Protein AF-A0A4Y2M8F1-F1 (afdb_monomer_lite)

pLDDT: mean 77.06, std 13.94, range [23.7, 95.62]

Organism: Araneus ventricosus (NCBI:txid182803)

Foldseek 3Di:
DLLVVADQLRPCSVVCVVVVVVVQQQDQDPLLSGGVVCLVFLDHDDDPVCVVVPDDDDDPDPCVVVVSVVSSVVSVVSSVVSNVVVVVVVVVVVVVPPDQDADDQFDWDWDFAQDDDPPDDSVSDDRTDDRWGFHDDPDSPDTDTHHPPPVPQDDDAPFPDDFDWDWDQDPVRDIDTDTPCVVVVVVDDDDDDDDDDPVVVVVVCPPPPDDDDDDDPPVVSVDDDDPPVRDDPPDDDD

Secondary structure (DSSP, 8-state):
-GGGTS-TT--SHHHHHHHHHHHHHHSPPTTTSS-HHHHHHSS----HHHHHS--------SSHHHHHHHHHHHHHHHHHHHHHHHHHHHHHHHHHH-------TT-EEEEE-----TTS-TTTS--EEEEEEEEEE-SSS-EEEEE---TTS------S----EEEEE-TTSPEEEEE-THHHHHHS------PPPHHHHHHTTTT-S-------TTGGGTSPPPGGGGS-------

Structure (mmCIF, N/CA/C/O backbone):
data_AF-A0A4Y2M8F1-F1
#
_entry.id   AF-A0A4Y2M8F1-F1
#
loop_
_atom_site.group_PDB
_atom_site.id
_atom_site.type_symbol
_atom_site.label_atom_id
_atom_site.label_alt_id
_atom_site.label_comp_id
_atom_site.label_asym_id
_atom_site.label_entity_id
_atom_site.label_seq_id
_atom_site.pdbx_PDB_ins_code
_atom_site.Cartn_x
_atom_site.Cartn_y
_atom_site.Cartn_z
_atom_site.occupancy
_atom_site.B_iso_or_equiv
_atom_site.auth_seq_id
_atom_site.auth_comp_id
_atom_site.auth_asym_id
_atom_site.auth_atom_id
_atom_site.pdbx_PDB_model_num
ATOM 1 N N . MET A 1 1 ? 3.693 -1.628 -7.154 1.00 65.88 1 MET A N 1
ATOM 2 C CA . MET A 1 1 ? 2.939 -2.303 -8.231 1.00 65.88 1 MET A CA 1
ATOM 3 C C . MET A 1 1 ? 2.596 -3.736 -7.837 1.00 65.88 1 MET A C 1
ATOM 5 O O . MET A 1 1 ? 1.421 -4.014 -7.677 1.00 65.88 1 MET A O 1
ATOM 9 N N . LEU A 1 2 ? 3.573 -4.611 -7.557 1.00 78.12 2 LEU A N 1
ATOM 10 C CA . LEU A 1 2 ? 3.292 -6.015 -7.199 1.00 78.12 2 LEU A CA 1
ATOM 11 C C . LEU A 1 2 ? 2.461 -6.189 -5.908 1.00 78.12 2 LEU A C 1
ATOM 13 O O . LEU A 1 2 ? 1.560 -7.015 -5.861 1.00 78.12 2 LEU A O 1
ATOM 17 N N . SER A 1 3 ? 2.684 -5.353 -4.890 1.00 74.19 3 SER A N 1
ATOM 18 C CA . SER A 1 3 ? 1.945 -5.383 -3.613 1.00 74.19 3 SER A CA 1
ATOM 19 C C . SER A 1 3 ? 0.430 -5.154 -3.720 1.00 74.19 3 SER A C 1
ATOM 21 O O . SER A 1 3 ? -0.281 -5.388 -2.749 1.00 74.19 3 SER A O 1
ATOM 23 N N . MET A 1 4 ? -0.072 -4.676 -4.863 1.00 75.56 4 MET A N 1
ATOM 24 C CA . MET A 1 4 ? -1.507 -4.473 -5.090 1.00 75.56 4 MET A CA 1
ATOM 25 C C . MET A 1 4 ? -2.237 -5.778 -5.434 1.00 75.56 4 MET A C 1
ATOM 27 O O . MET A 1 4 ? -3.423 -5.898 -5.147 1.00 75.56 4 MET A O 1
ATOM 31 N N . PHE A 1 5 ? -1.525 -6.742 -6.020 1.00 78.75 5 PHE A N 1
ATOM 32 C CA . PHE A 1 5 ? -2.079 -8.017 -6.485 1.00 78.75 5 PHE A CA 1
ATOM 33 C C . PHE A 1 5 ? -1.746 -9.183 -5.544 1.00 78.75 5 PHE A C 1
ATOM 35 O O . PHE A 1 5 ? -2.380 -10.234 -5.590 1.00 78.75 5 PHE A O 1
ATOM 42 N N . VAL A 1 6 ? -0.749 -8.995 -4.679 1.00 78.19 6 VAL A N 1
ATOM 43 C CA . VAL A 1 6 ? -0.329 -9.993 -3.697 1.00 78.19 6 VAL A CA 1
ATOM 44 C C . VAL A 1 6 ? -1.306 -10.029 -2.521 1.00 78.19 6 VAL A C 1
ATOM 46 O O . VAL A 1 6 ? -1.701 -8.990 -1.990 1.00 78.19 6 VAL A O 1
ATOM 49 N N . ASP A 1 7 ? -1.674 -11.241 -2.115 1.00 76.44 7 ASP A N 1
ATOM 50 C CA . ASP A 1 7 ? -2.560 -11.488 -0.982 1.00 76.44 7 ASP A CA 1
ATOM 51 C C . ASP A 1 7 ? -1.903 -11.096 0.359 1.00 76.44 7 ASP A C 1
ATOM 53 O O . ASP A 1 7 ? -0.680 -10.984 0.478 1.00 76.44 7 ASP A O 1
ATOM 57 N N . VAL A 1 8 ? -2.714 -10.914 1.401 1.00 72.94 8 VAL A N 1
ATOM 58 C CA . VAL A 1 8 ? -2.286 -10.549 2.760 1.00 72.94 8 VAL A CA 1
ATOM 59 C C . VAL A 1 8 ? -1.261 -11.544 3.316 1.00 72.94 8 VAL A C 1
ATOM 61 O O . VAL A 1 8 ? -0.346 -11.143 4.040 1.00 72.94 8 VAL A O 1
ATOM 64 N N . GLU A 1 9 ? -1.385 -12.821 2.951 1.00 77.44 9 GLU A N 1
ATOM 65 C CA . GLU A 1 9 ? -0.466 -13.892 3.351 1.00 77.44 9 GLU A CA 1
ATOM 66 C C . GLU A 1 9 ? 0.778 -14.013 2.457 1.00 77.44 9 GLU A C 1
ATOM 68 O O . GLU A 1 9 ? 1.678 -14.786 2.776 1.00 77.44 9 GLU A O 1
ATOM 73 N N . GLN A 1 10 ? 0.853 -13.252 1.360 1.00 81.06 10 GLN A N 1
ATOM 74 C CA . GLN A 1 10 ? 1.958 -13.267 0.395 1.00 81.06 10 GLN A CA 1
ATOM 75 C C . GLN A 1 10 ? 2.285 -14.662 -0.161 1.00 81.06 10 GLN A C 1
ATOM 77 O O . GLN A 1 10 ? 3.450 -14.998 -0.347 1.00 81.06 10 GLN A O 1
ATOM 82 N N . ARG A 1 11 ? 1.269 -15.488 -0.427 1.00 82.38 11 ARG A N 1
ATOM 83 C CA . ARG A 1 11 ? 1.458 -16.85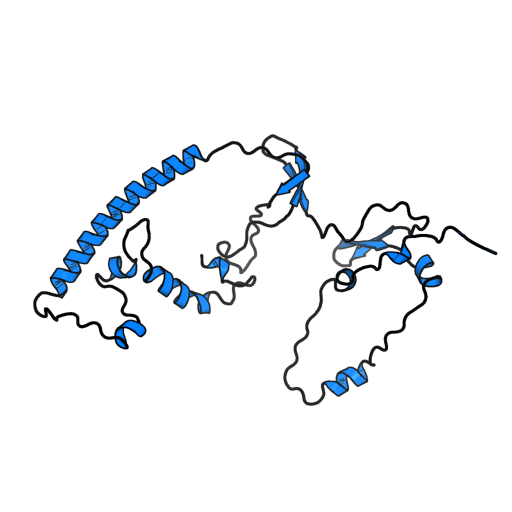5 -0.950 1.00 82.38 11 ARG A CA 1
ATOM 84 C C . ARG A 1 11 ? 1.346 -16.978 -2.466 1.00 82.38 11 ARG A C 1
ATOM 86 O O . ARG A 1 11 ? 1.764 -17.984 -3.005 1.00 82.38 11 ARG A O 1
ATOM 93 N N . ASN A 1 12 ? 0.781 -15.973 -3.129 1.00 87.19 12 ASN A N 1
ATOM 94 C CA . ASN A 1 12 ? 0.432 -15.998 -4.551 1.00 87.19 12 ASN A CA 1
ATOM 95 C C . ASN A 1 12 ? 1.353 -15.133 -5.431 1.00 87.19 12 ASN A C 1
ATOM 97 O O . ASN A 1 12 ? 1.067 -14.930 -6.611 1.00 87.19 12 ASN A O 1
ATOM 101 N N . TRP A 1 13 ? 2.418 -14.552 -4.872 1.00 84.56 13 TRP A N 1
ATOM 102 C CA . TRP A 1 13 ? 3.265 -13.607 -5.608 1.00 84.56 13 TRP A CA 1
ATOM 103 C C . TRP A 1 13 ? 3.967 -14.260 -6.801 1.00 84.56 13 TRP A C 1
ATOM 105 O O . TRP A 1 13 ? 4.157 -13.602 -7.819 1.00 84.56 13 TRP A O 1
ATOM 115 N N . ASP A 1 14 ? 4.314 -15.537 -6.682 1.00 88.31 14 ASP A N 1
ATOM 116 C CA . ASP A 1 14 ? 4.955 -16.367 -7.698 1.00 88.31 14 ASP A CA 1
ATOM 117 C C . ASP A 1 14 ? 4.047 -16.586 -8.913 1.00 88.31 14 ASP A C 1
ATOM 119 O O . ASP A 1 14 ? 4.496 -16.456 -10.048 1.00 88.31 14 ASP A O 1
ATOM 123 N N . THR A 1 15 ? 2.753 -16.820 -8.686 1.00 89.44 15 THR A N 1
ATOM 124 C CA . THR A 1 15 ? 1.769 -16.988 -9.766 1.00 89.44 15 THR A CA 1
ATOM 125 C C . THR A 1 15 ? 1.512 -15.695 -10.540 1.00 89.44 15 THR A C 1
ATOM 127 O O . THR A 1 15 ? 1.264 -15.729 -11.742 1.00 89.44 15 THR A O 1
ATOM 130 N N . ILE A 1 16 ? 1.594 -14.542 -9.872 1.00 87.94 16 ILE A N 1
ATOM 131 C CA . ILE A 1 16 ? 1.282 -13.233 -10.464 1.00 87.94 16 ILE A CA 1
ATOM 132 C C . ILE A 1 16 ? 2.504 -12.618 -11.153 1.00 87.94 16 ILE A C 1
ATOM 134 O O . ILE A 1 16 ? 2.363 -11.849 -12.109 1.00 87.94 16 ILE A O 1
ATOM 138 N N . LEU A 1 17 ? 3.705 -12.948 -10.676 1.00 89.38 17 LEU A N 1
ATOM 139 C CA . LEU A 1 17 ? 4.952 -12.351 -11.137 1.00 89.38 17 LEU A CA 1
ATOM 140 C C . LEU A 1 17 ? 5.127 -12.408 -12.666 1.00 89.38 17 LEU A C 1
ATOM 142 O O . LEU A 1 17 ? 5.397 -11.349 -13.229 1.00 89.38 17 LEU A O 1
ATOM 146 N N . PRO A 1 18 ? 4.908 -13.541 -13.369 1.00 91.19 18 PRO A N 1
ATOM 147 C CA . PRO A 1 18 ? 5.084 -13.603 -14.820 1.00 91.19 18 PRO A CA 1
ATOM 148 C C . PRO A 1 18 ? 4.216 -12.594 -15.577 1.00 91.19 18 PRO A C 1
ATOM 150 O O . PRO A 1 18 ? 4.696 -11.942 -16.501 1.00 91.19 18 PRO A O 1
ATOM 153 N N . PHE A 1 19 ? 2.964 -12.406 -15.151 1.00 89.75 19 PHE A N 1
ATOM 154 C CA . PHE A 1 19 ? 2.032 -11.478 -15.795 1.00 89.75 19 PHE A CA 1
ATOM 155 C C . PHE A 1 19 ? 2.441 -10.020 -15.585 1.00 89.75 19 PHE A C 1
ATOM 157 O O . PHE A 1 19 ? 2.414 -9.221 -16.521 1.00 89.75 19 PHE A O 1
ATOM 164 N N . VAL A 1 20 ? 2.861 -9.671 -14.366 1.00 89.75 20 VAL A N 1
ATOM 165 C CA . VAL A 1 20 ? 3.320 -8.310 -14.049 1.00 89.75 20 VAL A CA 1
ATOM 166 C C . VAL A 1 20 ? 4.639 -8.010 -14.751 1.00 89.75 20 VAL A C 1
ATOM 168 O O . VAL A 1 20 ? 4.804 -6.917 -15.285 1.00 89.75 20 VAL A O 1
ATOM 171 N N . THR A 1 21 ? 5.565 -8.969 -14.786 1.00 90.25 21 THR A N 1
ATOM 172 C CA . THR A 1 21 ? 6.834 -8.833 -15.506 1.00 90.25 21 THR A CA 1
ATOM 173 C C . THR A 1 21 ? 6.600 -8.670 -17.002 1.00 90.25 21 THR A C 1
ATOM 175 O O . THR A 1 21 ? 7.212 -7.791 -17.602 1.00 90.25 21 THR A O 1
ATOM 178 N N . PHE A 1 22 ? 5.690 -9.446 -17.594 1.00 89.88 22 PHE A N 1
ATOM 179 C CA . PHE A 1 22 ? 5.313 -9.289 -18.997 1.00 89.88 22 PHE A CA 1
ATOM 180 C C . PHE A 1 22 ? 4.760 -7.886 -19.272 1.00 89.88 22 PHE A C 1
ATOM 182 O O . PHE A 1 22 ? 5.307 -7.179 -20.114 1.00 89.88 22 PHE A O 1
ATOM 189 N N . ALA A 1 23 ? 3.761 -7.444 -18.500 1.00 89.62 23 ALA A N 1
ATOM 190 C CA . ALA A 1 23 ? 3.153 -6.124 -18.665 1.00 89.62 23 ALA A CA 1
ATOM 191 C C . ALA A 1 23 ? 4.157 -4.976 -18.460 1.00 89.62 23 ALA A C 1
ATOM 193 O O . ALA A 1 23 ? 4.142 -3.992 -19.196 1.00 89.62 23 ALA A O 1
ATOM 194 N N . TYR A 1 24 ? 5.050 -5.100 -17.474 1.00 89.88 24 TYR A N 1
ATOM 195 C CA . TYR A 1 24 ? 6.089 -4.104 -17.216 1.00 89.88 24 TYR A CA 1
ATOM 196 C C . TYR A 1 24 ? 7.123 -4.045 -18.345 1.00 89.88 24 TYR A C 1
ATOM 198 O O . TYR A 1 24 ? 7.564 -2.958 -18.716 1.00 89.88 24 TYR A O 1
ATOM 206 N N . ASN A 1 25 ? 7.508 -5.203 -18.885 1.00 90.25 25 ASN A N 1
ATOM 207 C CA . ASN A 1 25 ? 8.492 -5.298 -19.956 1.00 90.25 25 ASN A CA 1
ATOM 208 C C . ASN A 1 25 ? 7.921 -4.880 -21.313 1.00 90.25 25 ASN A C 1
ATOM 210 O O . ASN A 1 25 ? 8.687 -4.389 -22.137 1.00 90.25 25 ASN A O 1
ATOM 214 N N . SER A 1 26 ? 6.619 -5.046 -21.558 1.00 88.69 26 SER A N 1
ATOM 215 C CA . SER A 1 26 ? 5.973 -4.650 -22.816 1.00 88.69 26 SER A CA 1
ATOM 216 C C . SER A 1 26 ? 5.561 -3.176 -22.845 1.00 88.69 26 SER A C 1
ATOM 218 O O . SER A 1 26 ? 5.535 -2.570 -23.914 1.00 88.69 26 SER A O 1
ATOM 220 N N . ALA A 1 27 ? 5.231 -2.583 -21.695 1.00 90.19 27 ALA A N 1
ATOM 221 C CA . ALA A 1 27 ? 4.840 -1.179 -21.619 1.00 90.19 27 ALA A CA 1
ATOM 222 C C . ALA A 1 27 ? 6.011 -0.244 -21.963 1.00 90.19 27 ALA A C 1
ATOM 224 O O . ALA A 1 27 ? 7.172 -0.556 -21.697 1.00 90.19 27 ALA A O 1
ATOM 225 N N . LYS A 1 28 ? 5.699 0.913 -22.561 1.00 89.88 28 LYS A N 1
ATOM 226 C CA . LYS A 1 28 ? 6.648 2.023 -22.717 1.00 89.88 28 LYS A CA 1
ATOM 227 C C . LYS A 1 28 ? 6.638 2.858 -21.441 1.00 89.88 28 LYS A C 1
ATOM 229 O O . LYS A 1 28 ? 5.569 3.233 -20.962 1.00 89.88 28 LYS A O 1
ATOM 234 N N . GLN A 1 29 ? 7.821 3.159 -20.915 1.00 89.88 29 GLN A N 1
ATOM 235 C CA . GLN A 1 29 ? 7.963 3.876 -19.649 1.00 89.88 29 GLN A CA 1
ATOM 236 C C . GLN A 1 29 ? 8.189 5.356 -19.946 1.00 89.88 29 GLN A C 1
ATOM 238 O O . GLN A 1 29 ? 9.114 5.684 -20.680 1.00 89.88 29 GLN A O 1
ATOM 243 N N . ASP A 1 30 ? 7.411 6.253 -19.337 1.00 88.69 30 ASP A N 1
ATOM 244 C CA . ASP A 1 30 ? 7.521 7.704 -19.576 1.00 88.69 30 ASP A CA 1
ATOM 245 C C . ASP A 1 30 ? 8.935 8.247 -19.325 1.00 88.69 30 ASP A C 1
ATOM 247 O O . ASP A 1 30 ? 9.419 9.108 -20.051 1.00 88.69 30 ASP A O 1
ATOM 251 N N . THR A 1 31 ? 9.627 7.715 -18.312 1.00 88.25 31 THR A N 1
ATOM 252 C CA . THR A 1 31 ? 10.985 8.140 -17.942 1.00 88.25 31 THR A CA 1
ATOM 253 C C . THR A 1 31 ? 12.028 7.776 -18.994 1.00 88.25 31 THR A C 1
ATOM 255 O O . THR A 1 31 ? 13.007 8.493 -19.156 1.00 88.25 31 THR A O 1
ATOM 258 N N . THR A 1 32 ? 11.866 6.644 -19.680 1.00 87.75 32 THR A N 1
ATOM 259 C CA . THR A 1 32 ? 12.837 6.161 -20.673 1.00 87.75 32 THR A CA 1
ATOM 260 C C . THR A 1 32 ? 12.387 6.436 -22.105 1.00 87.75 32 THR A C 1
ATOM 262 O O . THR A 1 32 ? 13.231 6.511 -22.991 1.00 87.75 32 THR A O 1
ATOM 265 N N . GLY A 1 33 ? 11.084 6.584 -22.358 1.00 87.12 33 GLY A N 1
ATOM 266 C CA . GLY A 1 33 ? 10.461 6.669 -23.686 1.00 87.12 33 GLY A CA 1
ATOM 267 C C . GLY A 1 33 ? 10.369 5.327 -24.429 1.00 87.12 33 GLY A C 1
ATOM 268 O O . GLY A 1 33 ? 9.661 5.209 -25.427 1.00 87.12 33 GLY A O 1
ATOM 269 N N . PHE A 1 34 ? 11.048 4.297 -23.922 1.00 89.31 34 PHE A N 1
ATOM 270 C CA . PHE A 1 34 ? 11.149 2.969 -24.519 1.00 89.31 34 PHE A CA 1
ATOM 271 C C . PHE A 1 34 ? 10.663 1.888 -23.557 1.00 89.31 34 PHE A C 1
ATOM 273 O O . PHE A 1 34 ? 10.688 2.068 -22.335 1.00 89.31 34 PHE A O 1
ATOM 280 N N . SER A 1 35 ? 10.264 0.748 -24.121 1.00 90.56 35 SER A N 1
ATOM 281 C CA . SER A 1 35 ? 9.976 -0.461 -23.352 1.00 90.56 35 SER A CA 1
ATOM 282 C C . SER A 1 35 ? 11.273 -1.072 -22.794 1.00 90.56 35 SER A C 1
ATOM 284 O O . SER A 1 35 ? 12.297 -1.080 -23.489 1.00 90.56 35 SER A O 1
ATOM 286 N N . PRO A 1 36 ? 11.261 -1.625 -21.564 1.00 90.94 36 PRO A N 1
ATOM 287 C CA . PRO A 1 36 ? 12.414 -2.340 -21.021 1.00 90.94 36 PRO A CA 1
ATOM 288 C C . PRO A 1 36 ? 12.888 -3.493 -21.912 1.00 90.94 36 PRO A C 1
ATOM 290 O O . PRO A 1 36 ? 14.092 -3.699 -22.053 1.00 90.94 36 PRO A O 1
ATOM 293 N N . PHE A 1 37 ? 11.963 -4.223 -22.544 1.00 89.12 37 PHE A N 1
ATOM 294 C CA . PHE A 1 37 ? 12.307 -5.324 -23.444 1.00 89.12 37 PHE A CA 1
ATOM 295 C C . PHE A 1 37 ? 13.073 -4.830 -24.673 1.00 89.12 37 PHE A C 1
ATOM 297 O O . PHE A 1 37 ? 14.115 -5.394 -25.009 1.00 89.12 37 PHE A O 1
ATOM 304 N N . PHE A 1 38 ? 12.622 -3.725 -25.273 1.00 88.81 38 PHE A N 1
ATOM 305 C CA . PHE A 1 38 ? 13.308 -3.092 -26.398 1.00 88.81 38 PHE A CA 1
ATOM 306 C C . PHE A 1 38 ? 14.726 -2.638 -26.025 1.00 88.81 38 PHE A C 1
ATOM 308 O O . PHE A 1 38 ? 15.673 -2.867 -26.772 1.00 88.81 38 PHE A O 1
ATOM 315 N N . LEU A 1 39 ? 14.916 -2.072 -24.831 1.00 88.31 39 LEU A N 1
ATOM 316 C CA . LEU A 1 39 ? 16.242 -1.649 -24.368 1.00 88.31 39 LEU A CA 1
ATOM 317 C C . LEU A 1 39 ? 17.205 -2.820 -24.131 1.00 88.31 39 LEU A C 1
ATOM 319 O O . LEU A 1 39 ? 18.416 -2.653 -24.271 1.00 88.31 39 LEU A O 1
ATOM 323 N N . VAL A 1 40 ? 16.715 -4.005 -23.766 1.00 87.94 40 VAL A N 1
ATOM 324 C CA . VAL A 1 40 ? 17.571 -5.187 -23.565 1.00 87.94 40 VAL A CA 1
ATOM 325 C C . VAL A 1 40 ? 17.836 -5.899 -24.888 1.00 87.94 40 VAL A C 1
ATOM 327 O O . VAL A 1 40 ? 18.990 -6.199 -25.191 1.00 87.94 40 VAL A O 1
ATOM 330 N N . HIS A 1 41 ? 16.794 -6.133 -25.683 1.00 84.38 41 HIS A N 1
ATOM 331 C CA . HIS A 1 41 ? 16.842 -7.024 -26.843 1.00 84.38 41 HIS A CA 1
ATOM 332 C C . HIS A 1 41 ? 16.904 -6.310 -28.199 1.00 84.38 41 HIS A C 1
ATOM 334 O O . HIS A 1 41 ? 17.117 -6.977 -29.205 1.00 84.38 41 HIS A O 1
ATOM 340 N N . GLY A 1 42 ? 16.714 -4.989 -28.256 1.00 80.31 42 GLY A N 1
ATOM 341 C CA . GLY A 1 42 ? 16.747 -4.207 -29.500 1.00 80.31 42 GLY A CA 1
ATOM 342 C C . GLY A 1 42 ? 15.548 -4.415 -30.431 1.00 80.31 42 GLY A C 1
ATOM 343 O O . GLY A 1 42 ? 15.514 -3.837 -31.514 1.00 80.31 42 GLY A O 1
ATOM 344 N N . ARG A 1 43 ? 14.565 -5.220 -30.014 1.00 82.00 43 ARG A N 1
ATOM 345 C CA . ARG A 1 43 ? 13.311 -5.500 -30.726 1.00 82.00 43 ARG A CA 1
ATOM 346 C C . ARG A 1 43 ? 12.124 -5.365 -29.785 1.00 82.00 43 ARG A C 1
ATOM 348 O O . ARG A 1 43 ? 12.284 -5.518 -28.575 1.00 82.00 43 ARG A O 1
ATOM 355 N N . ASP A 1 44 ? 10.953 -5.098 -30.343 1.00 79.38 44 ASP A N 1
ATOM 356 C CA . ASP A 1 44 ? 9.709 -5.085 -29.580 1.00 79.38 44 ASP A CA 1
ATOM 357 C C . ASP A 1 44 ? 9.249 -6.518 -29.253 1.00 79.38 44 ASP A C 1
ATOM 359 O O . ASP A 1 44 ? 9.714 -7.494 -29.849 1.00 79.38 44 ASP A O 1
ATOM 363 N N . ILE A 1 45 ? 8.388 -6.657 -28.241 1.00 78.88 45 ILE A N 1
ATOM 364 C CA . ILE A 1 45 ? 7.785 -7.952 -27.903 1.00 78.88 45 ILE A CA 1
ATOM 365 C C . ILE A 1 45 ? 6.809 -8.331 -29.010 1.00 78.88 45 ILE A C 1
ATOM 367 O O . ILE A 1 45 ? 5.891 -7.574 -29.299 1.00 78.88 45 ILE A O 1
ATOM 371 N N . GLU A 1 46 ? 6.963 -9.536 -29.548 1.00 75.06 46 GLU A N 1
ATOM 372 C CA . GLU A 1 46 ? 5.933 -10.181 -30.356 1.00 75.06 46 GLU A CA 1
ATOM 373 C C . GLU A 1 46 ? 4.921 -10.832 -29.415 1.00 75.06 46 GLU A C 1
ATOM 375 O O . GLU A 1 46 ? 5.240 -11.768 -28.669 1.00 75.06 46 GLU A O 1
ATOM 380 N N . THR A 1 47 ? 3.701 -10.305 -29.393 1.00 79.75 47 THR A N 1
ATOM 381 C CA . THR A 1 47 ? 2.615 -10.904 -28.621 1.00 79.75 47 THR A CA 1
ATOM 382 C C . THR A 1 47 ? 1.937 -12.011 -29.433 1.00 79.75 47 THR A C 1
ATOM 384 O O . THR A 1 47 ? 1.969 -11.988 -30.663 1.00 79.75 47 THR A O 1
ATOM 387 N N . PRO A 1 48 ? 1.258 -12.979 -28.787 1.00 79.06 48 PRO A N 1
ATOM 388 C CA . PRO A 1 48 ? 0.475 -13.985 -29.508 1.00 79.06 48 PRO A CA 1
ATOM 389 C C . PRO A 1 48 ? -0.543 -13.379 -30.485 1.00 79.06 48 PRO A C 1
ATOM 391 O O . PRO A 1 48 ? -0.877 -14.005 -31.484 1.00 79.06 48 PRO A O 1
ATOM 394 N N . LEU A 1 49 ? -1.017 -12.157 -30.215 1.00 77.06 49 LEU A N 1
ATOM 395 C CA . LEU A 1 49 ? -1.915 -11.425 -31.101 1.00 77.06 49 LEU A CA 1
ATOM 396 C C . LEU A 1 49 ? -1.211 -10.970 -32.390 1.00 77.06 49 LEU A C 1
ATOM 398 O O . LEU A 1 49 ? -1.811 -11.078 -33.454 1.00 77.06 49 LEU A O 1
ATOM 402 N N . ASP A 1 50 ? 0.052 -10.544 -32.310 1.00 73.81 50 ASP A N 1
ATOM 403 C CA . ASP A 1 50 ? 0.854 -10.093 -33.462 1.00 73.81 50 ASP A CA 1
ATOM 404 C C . ASP A 1 50 ? 1.231 -11.257 -34.393 1.00 73.81 50 ASP A C 1
ATOM 406 O O . ASP A 1 50 ? 1.338 -11.090 -35.603 1.00 73.81 50 ASP A O 1
ATOM 410 N N . VAL A 1 51 ? 1.374 -12.466 -33.840 1.00 74.69 51 VAL A N 1
ATOM 411 C CA . VAL A 1 51 ? 1.601 -13.694 -34.625 1.00 74.69 51 VAL A CA 1
ATOM 412 C C . VAL A 1 51 ? 0.331 -14.126 -35.370 1.00 74.69 51 VAL A C 1
ATOM 414 O O . VAL A 1 51 ? 0.406 -14.644 -36.483 1.00 74.69 51 VAL A O 1
ATOM 417 N N . ILE A 1 52 ? -0.843 -13.927 -34.760 1.00 79.69 52 ILE A N 1
ATOM 418 C CA . ILE A 1 52 ? -2.150 -14.275 -35.348 1.00 79.69 52 ILE A CA 1
ATOM 419 C C . ILE A 1 52 ? -2.600 -13.223 -36.376 1.00 79.69 52 ILE A C 1
ATOM 421 O O . ILE A 1 52 ? -3.288 -13.565 -37.338 1.00 79.69 52 ILE A O 1
ATOM 425 N N . LEU A 1 53 ? -2.210 -11.960 -36.187 1.00 76.31 53 LEU A N 1
ATOM 426 C CA . LEU A 1 53 ? -2.462 -10.839 -37.095 1.00 76.31 53 LEU A CA 1
ATOM 427 C C . LEU A 1 53 ? -1.138 -10.379 -37.720 1.00 76.31 53 LEU A C 1
ATOM 429 O O . LEU A 1 53 ? -0.607 -9.344 -37.311 1.00 76.31 53 LEU A O 1
ATOM 433 N N . PRO A 1 54 ? -0.594 -11.126 -38.697 1.00 64.38 54 PRO A N 1
ATOM 434 C CA . PRO A 1 54 ? 0.684 -10.783 -39.294 1.00 64.38 54 PRO A CA 1
ATOM 435 C C . PRO A 1 54 ? 0.618 -9.386 -39.920 1.00 64.38 54 PRO A C 1
ATOM 437 O O . PRO A 1 54 ? -0.180 -9.121 -40.819 1.00 64.38 54 PRO A O 1
ATOM 440 N N . HIS A 1 55 ? 1.467 -8.488 -39.423 1.00 62.56 55 HIS A N 1
ATOM 441 C CA . HIS A 1 55 ? 1.897 -7.310 -40.162 1.00 62.56 55 HIS A CA 1
ATOM 442 C C . HIS A 1 55 ? 3.153 -7.705 -40.932 1.00 62.56 55 HIS A C 1
ATOM 444 O O . HIS A 1 55 ? 4.163 -8.067 -40.324 1.00 62.56 55 HIS A O 1
ATOM 450 N N . ASP A 1 56 ? 3.081 -7.655 -42.261 1.00 55.41 56 ASP A N 1
ATOM 451 C CA . ASP A 1 56 ? 4.243 -7.869 -43.115 1.00 55.41 56 ASP A CA 1
ATOM 452 C C . ASP A 1 56 ? 5.326 -6.853 -42.739 1.00 55.41 56 ASP A C 1
ATOM 454 O O . ASP A 1 56 ? 5.149 -5.641 -42.876 1.00 55.41 56 ASP A O 1
ATOM 458 N N . THR A 1 57 ? 6.457 -7.349 -42.242 1.00 58.75 57 THR A N 1
ATOM 459 C CA . THR A 1 57 ? 7.671 -6.550 -42.093 1.00 58.75 57 THR A CA 1
ATOM 460 C C . THR A 1 57 ? 8.698 -7.095 -43.072 1.00 58.75 57 THR A C 1
ATOM 462 O O . THR A 1 57 ? 9.102 -8.254 -43.015 1.00 58.75 57 THR A O 1
ATOM 465 N N . GLU A 1 58 ? 9.048 -6.267 -44.053 1.00 55.09 58 GLU A N 1
ATOM 466 C CA . GLU A 1 58 ? 9.960 -6.607 -45.139 1.00 55.09 58 GLU A CA 1
ATOM 467 C C . GLU A 1 58 ? 11.338 -7.026 -44.597 1.00 55.09 58 GLU A C 1
ATOM 469 O O . GLU A 1 58 ? 12.093 -6.235 -44.022 1.00 55.09 58 GLU A O 1
ATOM 474 N N . ASN A 1 59 ? 11.661 -8.302 -44.809 1.00 55.19 59 ASN A N 1
ATOM 475 C CA . ASN A 1 59 ? 12.912 -8.947 -44.424 1.00 55.19 59 ASN A CA 1
ATOM 476 C C . ASN A 1 59 ? 14.133 -8.276 -45.080 1.00 55.19 59 ASN A C 1
ATOM 478 O O . ASN A 1 59 ? 14.334 -8.393 -46.286 1.00 55.19 59 ASN A O 1
ATOM 482 N N . HIS A 1 60 ? 15.009 -7.667 -44.275 1.00 56.44 60 HIS A N 1
ATOM 483 C CA . HIS A 1 60 ? 16.357 -7.253 -44.686 1.00 56.44 60 HIS A CA 1
ATOM 484 C C . HIS A 1 60 ? 17.392 -8.172 -44.021 1.00 56.44 60 HIS A C 1
ATOM 486 O O . HIS A 1 60 ? 17.876 -7.901 -42.924 1.00 56.44 60 HIS A O 1
ATOM 492 N N . ALA A 1 61 ? 17.690 -9.301 -44.668 1.00 59.03 61 ALA A N 1
ATOM 493 C CA . ALA A 1 61 ? 18.365 -10.442 -44.043 1.00 59.03 61 ALA A CA 1
ATOM 494 C C . ALA A 1 61 ? 19.879 -10.276 -43.795 1.00 59.03 61 ALA A C 1
ATOM 496 O O . ALA A 1 61 ? 20.414 -10.959 -42.926 1.00 59.03 61 ALA A O 1
ATOM 497 N N . ASP A 1 62 ? 20.575 -9.344 -44.454 1.00 58.84 62 ASP A N 1
ATOM 498 C CA . ASP A 1 62 ? 22.049 -9.412 -44.466 1.00 58.84 62 ASP A CA 1
ATOM 499 C C . ASP A 1 62 ? 22.750 -8.462 -43.473 1.00 58.84 62 ASP A C 1
ATOM 501 O O . ASP A 1 62 ? 23.923 -8.652 -43.159 1.00 58.84 62 ASP A O 1
ATOM 505 N N . ASN A 1 63 ? 22.041 -7.473 -42.910 1.00 65.50 63 ASN A N 1
ATOM 506 C CA . ASN A 1 63 ? 22.590 -6.512 -41.931 1.00 65.50 63 ASN A CA 1
ATOM 507 C C . ASN A 1 63 ? 21.737 -6.353 -40.659 1.00 65.50 63 ASN A C 1
ATOM 509 O O . ASN A 1 63 ? 21.961 -5.450 -39.851 1.00 65.50 63 ASN A O 1
ATOM 513 N N . TYR A 1 64 ? 20.769 -7.250 -40.466 1.00 71.19 64 TYR A N 1
ATOM 514 C CA . TYR A 1 64 ? 19.772 -7.172 -39.400 1.00 71.19 64 TYR A CA 1
ATOM 515 C C . TYR A 1 64 ? 20.393 -7.118 -38.000 1.00 71.19 64 TYR A C 1
ATOM 517 O O . TYR A 1 64 ? 20.037 -6.269 -37.188 1.00 71.19 64 TYR A O 1
ATOM 525 N N . VAL A 1 65 ? 21.371 -7.986 -37.723 1.00 73.62 65 VAL A N 1
ATOM 526 C CA . VAL A 1 65 ? 21.986 -8.093 -36.390 1.00 73.62 65 VAL A CA 1
ATOM 527 C C . VAL A 1 65 ? 22.760 -6.826 -36.026 1.00 73.62 65 VAL A C 1
ATOM 529 O O . VAL A 1 65 ? 22.643 -6.344 -34.902 1.00 73.62 65 VAL A O 1
ATOM 532 N N . GLN A 1 66 ? 23.515 -6.261 -36.973 1.00 74.00 66 GLN A N 1
ATOM 533 C CA . GLN A 1 66 ? 24.279 -5.032 -36.741 1.00 74.00 66 GLN A CA 1
ATOM 534 C C . GLN A 1 66 ? 23.347 -3.839 -36.518 1.00 74.00 66 GLN A C 1
ATOM 536 O O . GLN A 1 66 ? 23.506 -3.113 -35.542 1.00 74.00 66 GLN A O 1
ATOM 541 N N . GLN A 1 67 ? 22.307 -3.699 -37.345 1.00 78.38 67 GLN A N 1
ATOM 542 C CA . GLN A 1 67 ? 21.289 -2.659 -37.167 1.00 78.38 67 GLN A CA 1
ATOM 543 C C . GLN A 1 67 ? 20.558 -2.781 -35.822 1.00 78.38 67 GLN A C 1
ATOM 545 O O . GLN A 1 67 ? 20.290 -1.767 -35.176 1.00 78.38 67 GLN A O 1
ATOM 550 N N . LEU A 1 68 ? 20.271 -4.006 -35.370 1.00 79.56 68 LEU A N 1
ATOM 551 C CA . LEU A 1 68 ? 19.619 -4.258 -34.085 1.00 79.56 68 LEU A CA 1
ATOM 552 C C . LEU A 1 68 ? 20.493 -3.810 -32.906 1.00 79.56 68 LEU A C 1
ATOM 554 O O . LEU A 1 68 ? 20.001 -3.168 -31.976 1.00 79.56 68 LEU A O 1
ATOM 558 N N . ILE A 1 69 ? 21.789 -4.133 -32.954 1.00 80.75 69 ILE A N 1
ATOM 559 C CA . ILE A 1 69 ? 22.760 -3.754 -31.920 1.00 80.75 69 ILE A CA 1
ATOM 560 C C . ILE A 1 69 ? 22.896 -2.232 -31.865 1.00 80.75 69 ILE A C 1
ATOM 562 O O . ILE A 1 69 ? 22.725 -1.654 -30.790 1.00 80.75 69 ILE A O 1
ATOM 566 N N . THR A 1 70 ? 23.115 -1.580 -33.011 1.00 86.12 70 THR A N 1
ATOM 567 C CA . THR A 1 70 ? 23.246 -0.118 -33.095 1.00 86.12 70 THR A CA 1
ATOM 568 C C . THR A 1 70 ? 21.996 0.582 -32.564 1.00 86.12 70 THR A C 1
ATOM 570 O O . THR A 1 70 ? 22.090 1.447 -31.696 1.00 86.12 70 THR A O 1
ATOM 573 N N . ARG A 1 71 ? 20.806 0.140 -32.987 1.00 83.00 71 ARG A N 1
ATOM 574 C CA . ARG A 1 71 ? 19.533 0.718 -32.538 1.00 83.00 71 ARG A CA 1
ATOM 575 C C . ARG A 1 71 ? 19.310 0.538 -31.035 1.00 83.00 71 ARG A C 1
ATOM 577 O O . ARG A 1 71 ? 18.807 1.445 -30.371 1.00 83.00 71 ARG A O 1
ATOM 584 N N . ALA A 1 72 ? 19.687 -0.614 -30.481 1.00 85.38 72 ALA A N 1
ATOM 585 C CA . ALA A 1 72 ? 19.597 -0.857 -29.044 1.00 85.38 72 ALA A CA 1
ATOM 586 C C . ALA A 1 72 ? 20.557 0.044 -28.249 1.00 85.38 72 ALA A C 1
ATOM 588 O O . ALA A 1 72 ? 20.196 0.546 -27.185 1.00 85.38 72 ALA A O 1
ATOM 589 N N . GLU A 1 73 ? 21.777 0.261 -28.743 1.00 89.44 73 GLU A N 1
ATOM 590 C CA . GLU A 1 73 ? 22.759 1.148 -28.111 1.00 89.44 73 GLU A CA 1
ATOM 591 C C . GLU A 1 73 ? 22.322 2.614 -28.141 1.00 89.44 73 GLU A C 1
ATOM 593 O O . GLU A 1 73 ? 22.333 3.267 -27.094 1.00 89.44 73 GLU A O 1
ATOM 598 N N . GLU A 1 74 ? 21.854 3.103 -29.290 1.00 90.62 74 GLU A N 1
ATOM 599 C CA . GLU A 1 74 ? 21.286 4.448 -29.436 1.00 90.62 74 GLU A CA 1
ATOM 600 C C . GLU A 1 74 ? 20.105 4.657 -28.479 1.00 90.62 74 GLU A C 1
ATOM 602 O O . GLU A 1 74 ? 20.062 5.634 -27.725 1.00 90.62 74 GLU A O 1
ATOM 607 N N . ALA A 1 75 ? 19.180 3.694 -28.425 1.00 89.75 75 ALA A N 1
ATOM 608 C CA . ALA A 1 75 ? 18.032 3.754 -27.527 1.00 89.75 75 ALA A CA 1
ATOM 609 C C . ALA A 1 75 ? 18.441 3.790 -26.047 1.00 89.75 75 ALA A C 1
ATOM 611 O O . ALA A 1 75 ? 17.844 4.528 -25.260 1.00 89.75 75 ALA A O 1
ATOM 612 N N . ARG A 1 76 ? 19.482 3.046 -25.648 1.00 91.25 76 ARG A N 1
ATOM 613 C CA . ARG A 1 76 ? 20.022 3.091 -24.276 1.00 91.25 76 ARG A CA 1
ATOM 6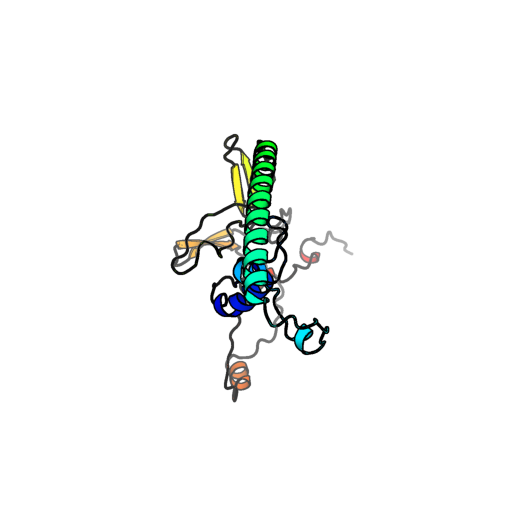14 C C . ARG A 1 76 ? 20.659 4.437 -23.954 1.00 91.25 76 ARG A C 1
ATOM 616 O O . ARG A 1 76 ? 20.486 4.928 -22.837 1.00 91.25 76 ARG A O 1
ATOM 623 N N . GLN A 1 77 ? 21.386 5.032 -24.899 1.00 93.31 77 GLN A N 1
ATOM 624 C CA . GLN A 1 77 ? 21.979 6.358 -24.716 1.00 93.31 77 GLN A CA 1
ATOM 625 C C . GLN A 1 77 ? 20.891 7.420 -24.533 1.00 93.31 77 GLN A C 1
ATOM 627 O O . GLN A 1 77 ? 20.947 8.184 -23.568 1.00 93.31 77 GLN A O 1
ATOM 632 N N . LEU A 1 78 ? 19.859 7.407 -25.380 1.00 93.12 78 LEU A N 1
ATOM 633 C CA . LEU A 1 78 ? 18.708 8.305 -25.256 1.00 93.12 78 LEU A CA 1
ATOM 634 C C . LEU A 1 78 ? 17.951 8.089 -23.941 1.00 93.12 78 LEU A C 1
ATOM 636 O O . LEU A 1 78 ? 17.684 9.048 -23.220 1.00 93.12 78 LEU A O 1
ATOM 640 N N . ALA A 1 79 ? 17.680 6.834 -23.571 1.00 92.62 79 ALA A N 1
ATOM 641 C CA . ALA A 1 79 ? 17.030 6.512 -22.303 1.00 92.62 79 ALA A CA 1
ATOM 642 C C . ALA A 1 79 ? 17.831 7.037 -21.101 1.00 92.62 79 ALA A C 1
ATOM 644 O O . ALA A 1 79 ? 17.247 7.532 -20.140 1.00 92.62 79 ALA A O 1
ATOM 645 N N . LYS A 1 80 ? 19.169 6.976 -21.152 1.00 94.88 80 LYS A N 1
ATOM 646 C CA . LYS A 1 80 ? 20.033 7.521 -20.098 1.00 94.88 80 LYS A CA 1
ATOM 647 C C . LYS A 1 80 ? 19.895 9.039 -19.972 1.00 94.88 80 LYS A C 1
ATOM 649 O O . LYS A 1 80 ? 19.843 9.531 -18.847 1.00 94.88 80 LYS A O 1
ATOM 654 N N . LEU A 1 81 ? 19.821 9.762 -21.091 1.00 94.88 81 LEU A N 1
ATOM 655 C CA . LEU A 1 81 ? 19.585 11.210 -21.083 1.00 94.88 81 LEU A CA 1
ATOM 656 C C . LEU A 1 81 ? 18.214 11.533 -20.473 1.00 94.88 81 LEU A C 1
ATOM 658 O O . LEU A 1 81 ? 18.144 12.306 -19.520 1.00 94.88 81 LEU A O 1
ATOM 662 N N . HIS A 1 82 ? 17.155 10.851 -20.920 1.00 94.06 82 HIS A N 1
ATOM 663 C CA . HIS A 1 82 ? 15.805 11.050 -20.382 1.00 94.06 82 HIS A CA 1
ATOM 664 C C . HIS A 1 82 ? 15.716 10.766 -18.875 1.00 94.06 82 HIS A C 1
ATOM 666 O O . HIS A 1 82 ? 15.081 11.522 -18.140 1.00 94.06 82 HIS A O 1
ATOM 672 N N . ILE A 1 83 ? 16.391 9.717 -18.385 1.00 93.62 83 ILE A N 1
ATOM 673 C CA . ILE A 1 83 ? 16.449 9.408 -16.950 1.00 93.62 8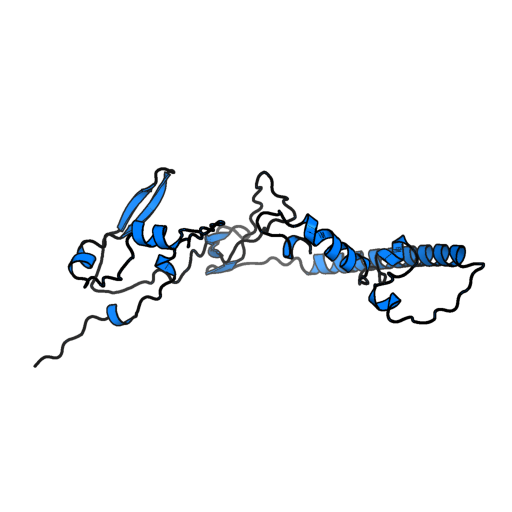3 ILE A CA 1
ATOM 674 C C . ILE A 1 83 ? 17.083 10.563 -16.166 1.00 93.62 83 ILE A C 1
ATOM 676 O O . ILE A 1 83 ? 16.569 10.916 -15.106 1.00 93.62 83 ILE A O 1
ATOM 680 N N . LEU A 1 84 ? 18.177 11.153 -16.656 1.00 95.62 84 LEU A N 1
ATOM 681 C CA . LEU A 1 84 ? 18.849 12.266 -15.973 1.00 95.62 84 LEU A CA 1
ATOM 682 C C . LEU A 1 84 ? 17.955 13.511 -15.910 1.00 95.62 84 LEU A C 1
ATOM 684 O O . LEU A 1 84 ? 17.830 14.126 -14.846 1.00 95.62 84 LEU A O 1
ATOM 688 N N . ASP A 1 85 ? 17.284 13.841 -17.011 1.00 94.25 85 ASP A N 1
ATOM 689 C CA . ASP A 1 85 ? 16.366 14.981 -17.075 1.00 94.25 85 ASP A CA 1
ATOM 690 C C . ASP A 1 85 ? 15.153 14.784 -16.157 1.00 94.25 85 ASP A C 1
ATOM 692 O O . ASP A 1 85 ? 14.778 15.689 -15.397 1.00 94.25 85 ASP A O 1
ATOM 696 N N . ALA A 1 86 ? 14.575 13.579 -16.164 1.00 92.31 86 ALA A N 1
ATOM 697 C CA . ALA A 1 86 ? 13.475 13.207 -15.284 1.00 92.31 86 ALA A CA 1
ATOM 698 C C . ALA A 1 86 ? 13.891 13.251 -13.807 1.00 92.31 86 ALA A C 1
ATOM 700 O O . ALA A 1 86 ? 13.174 13.828 -12.992 1.00 92.31 86 ALA A O 1
ATOM 701 N N . GLN A 1 87 ? 15.080 12.742 -13.462 1.00 93.56 87 GLN A N 1
ATOM 702 C CA . GLN A 1 87 ? 15.627 12.823 -12.103 1.00 93.56 87 GLN A CA 1
ATOM 703 C C . GLN A 1 87 ? 15.789 14.274 -11.635 1.00 93.56 87 GLN A C 1
ATOM 705 O O . GLN A 1 87 ? 15.447 14.600 -10.495 1.00 93.56 87 GLN A O 1
ATOM 710 N N . ALA A 1 88 ? 16.279 15.165 -12.503 1.00 92.75 88 ALA A N 1
ATOM 711 C CA . ALA A 1 88 ? 16.410 16.582 -12.178 1.00 92.75 88 ALA A CA 1
ATOM 712 C C . ALA A 1 88 ? 15.041 17.250 -11.957 1.00 92.75 88 ALA A C 1
ATOM 714 O O . ALA A 1 88 ? 14.887 18.051 -11.031 1.00 92.75 88 ALA A O 1
ATOM 715 N N . ALA A 1 89 ? 14.041 16.919 -12.779 1.00 90.69 89 ALA A N 1
ATOM 716 C CA . ALA A 1 89 ? 12.674 17.413 -12.620 1.00 90.69 89 ALA A CA 1
ATOM 717 C C . ALA A 1 89 ? 11.999 16.883 -11.346 1.00 90.69 89 ALA A C 1
ATOM 719 O O . ALA A 1 89 ? 11.370 17.657 -10.619 1.00 90.69 89 ALA A O 1
ATOM 720 N N . ASP A 1 90 ? 12.164 15.597 -11.047 1.00 88.75 90 ASP A N 1
ATOM 721 C CA . ASP A 1 90 ? 11.613 14.966 -9.849 1.00 88.75 90 ASP A CA 1
ATOM 722 C C . ASP A 1 90 ? 12.241 15.529 -8.575 1.00 88.75 90 ASP A C 1
ATOM 724 O O . ASP A 1 90 ? 11.516 15.778 -7.611 1.00 88.75 90 ASP A O 1
ATOM 728 N N . LYS A 1 91 ? 13.550 15.819 -8.582 1.00 90.94 91 LYS A N 1
ATOM 729 C CA . LYS A 1 91 ? 14.222 16.508 -7.471 1.00 90.94 91 LYS A CA 1
ATOM 730 C C . LYS A 1 91 ? 13.590 17.873 -7.198 1.00 90.94 91 LYS A C 1
ATOM 732 O O . LYS A 1 91 ? 13.178 18.128 -6.072 1.00 90.94 91 LYS A O 1
ATOM 737 N N . ARG A 1 92 ? 13.440 18.716 -8.230 1.00 90.00 92 ARG A N 1
ATOM 738 C CA . ARG A 1 92 ? 12.794 20.036 -8.088 1.00 90.00 92 ARG A CA 1
ATOM 739 C C . ARG A 1 92 ? 11.387 19.905 -7.505 1.00 90.00 92 ARG A C 1
ATOM 741 O O . ARG A 1 92 ? 11.042 20.590 -6.550 1.00 90.00 92 ARG A O 1
ATOM 748 N N . ARG A 1 93 ? 10.599 18.964 -8.032 1.00 87.06 93 ARG A N 1
ATOM 749 C CA . ARG A 1 93 ? 9.228 18.711 -7.575 1.00 87.06 93 ARG A CA 1
ATOM 750 C C . ARG A 1 93 ? 9.175 18.196 -6.134 1.00 87.06 93 ARG A C 1
ATOM 752 O O . ARG A 1 93 ? 8.237 18.529 -5.414 1.00 87.06 93 ARG A O 1
ATOM 759 N N . TYR A 1 94 ? 10.127 17.361 -5.721 1.00 83.00 94 TYR A N 1
ATOM 760 C CA . TYR A 1 94 ? 10.232 16.876 -4.344 1.00 83.00 94 TYR A CA 1
ATOM 761 C C . TYR A 1 94 ? 10.536 18.028 -3.383 1.00 83.00 94 TYR A C 1
ATOM 763 O O . TYR A 1 94 ? 9.818 18.196 -2.395 1.00 83.00 94 TYR A O 1
ATOM 771 N N . ASP A 1 95 ? 11.526 18.855 -3.724 1.00 85.56 95 ASP A N 1
ATOM 772 C CA . ASP A 1 95 ? 11.935 20.009 -2.922 1.00 85.56 95 ASP A CA 1
ATOM 773 C C . ASP A 1 95 ? 10.779 21.025 -2.782 1.00 85.56 95 ASP A C 1
ATOM 775 O O . ASP A 1 95 ? 10.476 21.477 -1.679 1.00 85.56 95 ASP A O 1
ATOM 779 N N . GLU A 1 96 ? 10.040 21.303 -3.864 1.00 85.50 96 GLU A N 1
ATOM 780 C CA . GLU A 1 96 ? 8.850 22.178 -3.857 1.00 85.50 96 GLU A CA 1
ATOM 781 C C . GLU A 1 96 ? 7.662 21.614 -3.053 1.00 85.50 96 GLU A C 1
ATOM 783 O O . GLU A 1 96 ? 6.836 22.364 -2.514 1.00 85.50 96 GLU A O 1
ATOM 788 N N . ARG A 1 97 ? 7.528 20.283 -2.993 1.00 76.25 97 ARG A N 1
ATOM 789 C CA . ARG A 1 97 ? 6.430 19.600 -2.290 1.00 76.25 97 ARG A CA 1
ATOM 790 C C . ARG A 1 97 ? 6.681 19.429 -0.799 1.00 76.25 97 ARG A C 1
ATOM 792 O O . ARG A 1 97 ? 5.728 19.099 -0.091 1.00 76.25 97 ARG A O 1
ATOM 799 N N . HIS A 1 98 ? 7.900 19.660 -0.311 1.00 69.75 98 HIS A N 1
ATOM 800 C CA . HIS A 1 98 ? 8.204 19.578 1.112 1.00 69.75 98 HIS A CA 1
ATOM 801 C C . HIS A 1 98 ? 7.558 20.749 1.872 1.00 69.75 98 HIS A C 1
ATOM 803 O O . HIS A 1 98 ? 8.183 21.760 2.185 1.00 69.75 98 HIS A O 1
ATOM 809 N N . ARG A 1 99 ? 6.273 20.605 2.196 1.00 72.00 99 ARG A N 1
ATOM 810 C CA . ARG A 1 99 ? 5.512 21.561 3.004 1.00 72.00 99 ARG A CA 1
ATOM 811 C C . ARG A 1 99 ? 5.341 21.014 4.420 1.00 72.00 99 ARG A C 1
ATOM 813 O O . ARG A 1 99 ? 5.029 19.831 4.560 1.00 72.00 99 ARG A O 1
ATOM 820 N N . PRO A 1 100 ? 5.499 21.842 5.467 1.00 72.12 100 PRO A N 1
ATOM 821 C CA . PRO A 1 100 ? 5.116 21.436 6.810 1.00 72.12 100 PRO A CA 1
ATOM 822 C C . PRO A 1 100 ? 3.599 21.209 6.835 1.00 72.12 100 PRO A C 1
ATOM 824 O O . PRO A 1 100 ? 2.818 22.135 6.614 1.00 72.12 100 PRO A O 1
ATOM 827 N N . VAL A 1 101 ? 3.182 19.960 7.047 1.00 76.25 101 VAL A N 1
ATOM 828 C CA . VAL A 1 101 ? 1.766 19.597 7.171 1.00 76.25 101 VAL A CA 1
ATOM 829 C C . VAL A 1 101 ? 1.394 19.653 8.647 1.00 76.25 101 VAL A C 1
ATOM 831 O O . VAL A 1 101 ? 1.921 18.885 9.448 1.00 76.25 101 VAL A O 1
ATOM 834 N N . ASN A 1 102 ? 0.488 20.563 8.995 1.00 81.12 102 ASN A N 1
ATOM 835 C CA . ASN A 1 102 ? -0.109 20.647 10.324 1.00 81.12 102 ASN A CA 1
ATOM 836 C C . ASN A 1 102 ? -1.484 19.978 10.296 1.00 81.12 102 ASN A C 1
ATOM 838 O O . ASN A 1 102 ? -2.271 20.252 9.391 1.00 81.12 102 ASN A O 1
ATOM 842 N N . TYR A 1 103 ? -1.775 19.148 11.296 1.00 82.69 103 TYR A N 1
ATOM 843 C CA . TYR A 1 103 ? -3.083 18.511 11.454 1.00 82.69 103 TYR A CA 1
ATOM 844 C C . TYR A 1 103 ? -3.830 19.096 12.654 1.00 82.69 103 TYR A C 1
ATOM 846 O O . TYR A 1 103 ? -3.210 19.487 13.652 1.00 82.69 103 TYR A O 1
ATOM 854 N N . ASN A 1 104 ? -5.157 19.147 12.566 1.00 83.56 104 ASN A N 1
ATOM 855 C CA . ASN A 1 104 ? -6.012 19.610 13.652 1.00 83.56 104 ASN A CA 1
ATOM 856 C C . ASN A 1 104 ? -6.581 18.429 14.448 1.00 83.56 104 ASN A C 1
ATOM 858 O O . ASN A 1 104 ? -6.663 17.292 13.976 1.00 83.56 104 ASN A O 1
ATOM 862 N N . VAL A 1 105 ? -6.988 18.703 15.689 1.00 84.81 105 VAL A N 1
ATOM 863 C CA . VAL A 1 105 ? -7.682 17.715 16.522 1.00 84.81 105 VAL A CA 1
ATOM 864 C C . VAL A 1 105 ? -9.018 17.368 15.867 1.00 84.81 105 VAL A C 1
ATOM 866 O O . VAL A 1 105 ? -9.817 18.251 15.567 1.00 84.81 105 VAL A O 1
ATOM 869 N N . GLY A 1 106 ? -9.260 16.074 15.662 1.00 78.69 106 GLY A N 1
ATOM 870 C CA . GLY A 1 106 ? -10.450 15.559 14.990 1.00 78.69 106 GLY A CA 1
ATOM 871 C C . GLY A 1 106 ? -10.253 15.139 13.533 1.00 78.69 106 GLY A C 1
ATOM 872 O O . GLY A 1 106 ? -11.126 14.437 13.026 1.00 78.69 106 GLY A O 1
ATOM 873 N N . ASP A 1 107 ? -9.126 15.476 12.898 1.00 80.38 107 ASP A N 1
ATOM 874 C CA . ASP A 1 107 ? -8.844 15.056 11.523 1.00 80.38 107 ASP A CA 1
ATOM 875 C C . ASP A 1 107 ? -8.628 13.536 11.423 1.00 80.38 107 ASP A C 1
ATOM 877 O O . ASP A 1 107 ? -8.114 12.879 12.340 1.00 80.38 107 ASP A O 1
ATOM 881 N N . LEU A 1 108 ? -9.027 12.979 10.276 1.00 79.69 108 LEU A N 1
ATOM 882 C CA . LEU A 1 108 ? -8.855 11.570 9.935 1.00 79.69 108 LEU A CA 1
ATOM 883 C C . LEU A 1 108 ? -7.515 11.365 9.236 1.00 79.69 108 LEU A C 1
ATOM 885 O O . LEU A 1 108 ? -7.266 11.925 8.169 1.00 79.69 108 LEU A O 1
ATOM 889 N N . VAL A 1 109 ? -6.671 10.513 9.808 1.00 78.38 109 VAL A N 1
ATOM 890 C CA . VAL A 1 109 ? -5.330 10.234 9.297 1.00 78.38 109 VAL A CA 1
ATOM 891 C C . VAL A 1 109 ? -5.082 8.742 9.127 1.00 78.38 109 VAL A C 1
ATOM 893 O O . VAL A 1 109 ? -5.608 7.894 9.850 1.00 78.38 109 VAL A O 1
ATOM 896 N N . TRP A 1 110 ? -4.247 8.414 8.147 1.00 80.00 110 TRP A N 1
ATOM 897 C CA . TRP A 1 110 ? -3.694 7.076 7.979 1.00 80.00 110 TRP A CA 1
ATOM 898 C C . TRP A 1 110 ? -2.363 7.000 8.718 1.00 80.00 110 TRP A C 1
ATOM 900 O O . TRP A 1 110 ? -1.470 7.813 8.485 1.00 80.00 110 TRP A O 1
ATOM 910 N N . VAL A 1 111 ? -2.213 6.013 9.595 1.00 80.75 111 VAL A N 1
ATOM 911 C CA . VAL A 1 111 ? -1.005 5.835 10.401 1.00 80.75 111 VAL A CA 1
ATOM 912 C C . VAL A 1 111 ? -0.070 4.868 9.693 1.00 80.75 111 VAL A C 1
ATOM 914 O O . VAL A 1 111 ? -0.436 3.731 9.396 1.00 80.75 111 VAL A O 1
ATOM 917 N N . PHE A 1 112 ? 1.158 5.314 9.440 1.00 81.38 112 PHE A N 1
ATOM 918 C CA . PHE A 1 112 ? 2.228 4.449 8.963 1.00 81.38 112 PHE A CA 1
ATOM 919 C C . PHE A 1 112 ? 2.782 3.625 10.126 1.00 81.38 112 PHE A C 1
ATOM 921 O O . PHE A 1 112 ? 3.318 4.178 11.084 1.00 81.38 112 PHE A O 1
ATOM 928 N N . THR A 1 113 ? 2.678 2.301 10.055 1.00 77.44 113 THR A N 1
ATOM 929 C CA . THR A 1 113 ? 3.248 1.399 11.058 1.00 77.44 113 THR A CA 1
ATOM 930 C C . THR A 1 113 ? 4.245 0.452 10.388 1.00 77.44 113 THR A C 1
ATOM 932 O O . THR A 1 113 ? 3.834 -0.425 9.621 1.00 77.44 113 THR A O 1
ATOM 935 N N . PRO A 1 114 ? 5.557 0.573 10.667 1.00 72.38 114 PRO A N 1
ATOM 936 C CA . PRO A 1 114 ? 6.574 -0.321 10.120 1.00 72.38 114 PRO A CA 1
ATOM 937 C C . PRO A 1 114 ? 6.602 -1.651 10.895 1.00 72.38 114 PRO A C 1
ATOM 939 O O . PRO A 1 114 ? 7.590 -1.997 11.540 1.00 72.38 114 PRO A O 1
ATOM 942 N N . VAL A 1 115 ? 5.495 -2.402 10.873 1.00 72.44 115 VAL A N 1
ATOM 943 C CA . VAL A 1 115 ? 5.410 -3.705 11.550 1.00 72.44 115 VAL A CA 1
ATOM 944 C C . VAL A 1 115 ? 6.171 -4.753 10.744 1.00 72.44 115 VAL A C 1
ATOM 946 O O . VAL A 1 115 ? 5.814 -5.050 9.603 1.00 72.44 115 VAL A O 1
ATOM 949 N N . ARG A 1 116 ? 7.183 -5.364 11.362 1.00 73.69 116 ARG A N 1
ATOM 950 C CA . ARG A 1 116 ? 7.869 -6.547 10.831 1.00 73.69 116 ARG A CA 1
ATOM 951 C C . ARG A 1 116 ? 7.130 -7.805 11.275 1.00 73.69 116 ARG A C 1
ATOM 953 O O . ARG A 1 116 ? 6.962 -8.029 12.470 1.00 73.69 116 ARG A O 1
ATOM 960 N N . LYS A 1 117 ? 6.694 -8.630 10.322 1.00 73.31 117 LYS A N 1
ATOM 961 C CA . LYS A 1 117 ? 6.145 -9.966 10.592 1.00 73.31 117 LYS A CA 1
ATOM 962 C C . LYS A 1 117 ? 7.141 -11.012 10.108 1.00 73.31 117 LYS A C 1
ATOM 964 O O . LYS A 1 117 ? 7.529 -10.991 8.944 1.00 73.31 117 LYS A O 1
ATOM 969 N N . VAL A 1 118 ? 7.555 -11.906 11.003 1.00 77.00 118 VAL A N 1
ATOM 970 C CA . VAL A 1 118 ? 8.474 -13.003 10.669 1.00 77.00 118 VAL A CA 1
ATOM 971 C C . VAL A 1 118 ? 7.827 -13.867 9.581 1.00 77.00 118 VAL A C 1
ATOM 973 O O . VAL A 1 118 ? 6.681 -14.280 9.730 1.00 77.00 118 VAL A O 1
ATOM 976 N N . GLY A 1 119 ? 8.542 -14.087 8.475 1.00 76.81 119 GLY A N 1
ATOM 977 C CA . GLY A 1 119 ? 8.070 -14.878 7.332 1.00 76.81 119 GLY A CA 1
ATOM 978 C C . GLY A 1 119 ? 7.348 -14.103 6.221 1.00 76.81 119 GLY A C 1
ATOM 979 O O . GLY A 1 119 ? 7.065 -14.701 5.189 1.00 76.81 119 GLY A O 1
ATOM 980 N N . LEU A 1 120 ? 7.076 -12.799 6.377 1.00 79.12 120 LEU A N 1
ATOM 981 C CA . LEU A 1 120 ? 6.482 -11.959 5.322 1.00 79.12 120 LEU A CA 1
ATOM 982 C C . LEU A 1 120 ? 7.477 -10.897 4.829 1.00 79.12 120 LEU A C 1
ATOM 984 O O . LEU A 1 120 ? 8.207 -10.291 5.614 1.00 79.12 120 LEU A O 1
ATOM 988 N N . SER A 1 121 ? 7.469 -10.618 3.523 1.00 79.88 121 SER A N 1
ATOM 989 C CA . SER A 1 121 ? 8.292 -9.575 2.905 1.00 79.88 121 SER A CA 1
ATOM 990 C C . SER A 1 121 ? 7.775 -8.179 3.251 1.00 79.88 121 SER A C 1
ATOM 992 O O . SER A 1 121 ? 6.627 -7.828 2.968 1.00 79.88 121 SER A O 1
ATOM 994 N N . GLU A 1 122 ? 8.653 -7.332 3.793 1.00 77.75 122 GLU A N 1
ATOM 995 C CA . GLU A 1 122 ? 8.342 -5.945 4.168 1.00 77.75 122 GLU A CA 1
ATOM 996 C C . GLU A 1 122 ? 7.908 -5.057 2.995 1.00 77.75 122 GLU A C 1
ATOM 998 O O . GLU A 1 122 ? 7.292 -4.005 3.204 1.00 77.75 122 GLU A O 1
ATOM 1003 N N . LYS A 1 123 ? 8.288 -5.430 1.769 1.00 75.06 123 LYS A N 1
ATOM 1004 C CA . LYS A 1 123 ? 7.987 -4.669 0.548 1.00 75.06 123 LYS A CA 1
ATOM 1005 C C . LYS A 1 123 ? 6.565 -4.915 0.045 1.00 75.06 123 LYS A C 1
ATOM 1007 O O . LYS A 1 123 ? 6.031 -4.092 -0.692 1.00 75.06 123 LYS A O 1
ATOM 1012 N N . LEU A 1 124 ? 5.967 -6.037 0.443 1.00 74.75 124 LEU A N 1
ATOM 1013 C CA . LEU A 1 124 ? 4.619 -6.438 0.043 1.00 74.75 124 LEU A CA 1
ATOM 1014 C C . LEU A 1 124 ? 3.575 -6.133 1.130 1.00 74.75 124 LEU A C 1
ATOM 1016 O O . LEU A 1 124 ? 2.380 -6.220 0.875 1.00 74.75 124 LEU A O 1
ATOM 1020 N N . LEU A 1 125 ? 4.002 -5.723 2.330 1.00 74.88 125 LEU A N 1
ATOM 1021 C CA . LEU A 1 125 ? 3.097 -5.326 3.408 1.00 74.88 125 LEU A CA 1
ATOM 1022 C C . LEU A 1 125 ? 2.467 -3.950 3.152 1.00 74.88 125 LEU A C 1
ATOM 1024 O O . LEU A 1 125 ? 3.147 -2.981 2.809 1.00 74.88 125 LEU A O 1
ATOM 1028 N N . ARG A 1 126 ? 1.162 -3.841 3.425 1.00 68.50 126 ARG A N 1
ATOM 1029 C CA . ARG A 1 126 ? 0.482 -2.548 3.566 1.00 68.50 126 ARG A CA 1
ATOM 1030 C C . ARG A 1 126 ? 0.980 -1.881 4.846 1.00 68.50 126 ARG A C 1
ATOM 1032 O O . ARG A 1 126 ? 0.791 -2.418 5.933 1.00 68.50 126 ARG A O 1
ATOM 1039 N N . ARG A 1 127 ? 1.655 -0.739 4.703 1.00 73.50 127 ARG A N 1
ATOM 1040 C CA . ARG A 1 127 ? 2.295 -0.030 5.826 1.00 73.50 127 ARG A CA 1
ATOM 1041 C C . ARG A 1 127 ? 1.412 1.039 6.459 1.00 73.50 127 ARG A C 1
ATOM 1043 O O . ARG A 1 127 ? 1.646 1.408 7.600 1.00 73.50 127 ARG A O 1
ATOM 1050 N N . TYR A 1 128 ? 0.417 1.527 5.728 1.00 76.94 128 TYR A N 1
ATOM 1051 C CA . TYR A 1 128 ? -0.560 2.477 6.241 1.00 76.94 128 TYR A CA 1
ATOM 1052 C C . TYR A 1 128 ? -1.804 1.731 6.712 1.00 76.94 128 TYR A C 1
ATOM 1054 O O . TYR A 1 128 ? -2.387 0.946 5.962 1.00 76.94 128 TYR A O 1
ATOM 1062 N N . PHE A 1 129 ? -2.208 1.997 7.948 1.00 70.44 129 PHE A N 1
ATOM 1063 C CA . PHE A 1 129 ? -3.431 1.492 8.556 1.00 70.44 129 PHE A CA 1
ATOM 1064 C C . PHE A 1 129 ? -4.339 2.678 8.878 1.00 70.44 129 PHE A C 1
ATOM 1066 O O . PHE A 1 129 ? -3.857 3.736 9.280 1.00 70.44 129 PHE A O 1
ATOM 1073 N N . GLY A 1 130 ? -5.651 2.526 8.717 1.00 60.41 130 GLY A N 1
ATOM 1074 C CA . GLY A 1 130 ? -6.591 3.603 9.021 1.00 60.41 130 GLY A CA 1
ATOM 1075 C C . GLY A 1 130 ? -7.990 3.373 8.463 1.00 60.41 130 GLY A C 1
ATOM 1076 O O . GLY A 1 130 ? -8.199 2.384 7.758 1.00 60.41 130 GLY A O 1
ATOM 1077 N N . PRO A 1 131 ? -8.950 4.244 8.816 1.00 73.94 131 PRO A N 1
ATOM 1078 C CA . PRO A 1 131 ? -8.746 5.581 9.396 1.00 73.94 131 PRO A CA 1
ATOM 1079 C C . PRO A 1 131 ? -8.477 5.613 10.918 1.00 73.94 131 PRO A C 1
ATOM 1081 O O . PRO A 1 131 ? -9.012 4.812 11.687 1.00 73.94 131 PRO A O 1
ATOM 1084 N N . TYR A 1 132 ? -7.637 6.556 11.353 1.00 77.19 132 TYR A N 1
ATOM 1085 C CA . TYR A 1 132 ? -7.418 6.940 12.754 1.00 77.19 132 TYR A CA 1
ATOM 1086 C C . TYR A 1 132 ? -7.863 8.387 12.954 1.00 77.19 132 TYR A C 1
ATOM 1088 O O . TYR A 1 132 ? -7.734 9.196 12.039 1.00 77.19 132 TYR A O 1
ATOM 1096 N N . ARG A 1 133 ? -8.343 8.728 14.149 1.00 81.12 133 ARG A N 1
ATOM 1097 C CA . ARG A 1 133 ? -8.711 10.101 14.512 1.00 81.12 133 ARG A CA 1
ATOM 1098 C C . ARG A 1 133 ? -7.641 10.715 15.399 1.00 81.12 133 ARG A C 1
ATOM 1100 O O . ARG A 1 133 ? -7.202 10.064 16.347 1.00 81.12 133 ARG A O 1
ATOM 1107 N N . ILE A 1 134 ? -7.254 11.957 15.131 1.00 83.50 134 ILE A N 1
ATOM 1108 C CA . ILE A 1 134 ? -6.362 12.705 16.027 1.00 83.50 134 ILE A CA 1
ATOM 1109 C C . ILE A 1 134 ? -7.142 13.125 17.277 1.00 83.50 134 ILE A C 1
ATOM 1111 O O . ILE A 1 134 ? -8.124 13.862 17.168 1.00 83.50 134 ILE A O 1
ATOM 1115 N N . THR A 1 135 ? -6.708 12.669 18.454 1.00 83.31 135 THR A N 1
ATOM 1116 C CA . THR A 1 135 ? -7.306 13.030 19.754 1.00 83.31 135 THR A CA 1
ATOM 1117 C C . THR A 1 135 ? -6.660 14.271 20.342 1.00 83.31 135 THR A C 1
ATOM 1119 O O . THR A 1 135 ? -7.355 15.152 20.842 1.00 83.31 135 THR A O 1
ATOM 1122 N N . GLN A 1 136 ? -5.335 14.362 20.254 1.00 79.75 136 GLN A N 1
ATOM 1123 C CA . GLN A 1 136 ? -4.570 15.448 20.848 1.00 79.75 136 GLN A CA 1
ATOM 1124 C C . GLN A 1 136 ? -3.299 15.724 20.041 1.00 79.75 136 GLN A C 1
ATOM 1126 O O . GLN A 1 136 ? -2.658 14.814 19.519 1.00 79.75 136 GLN A O 1
ATOM 1131 N N . ARG A 1 137 ? -2.902 16.997 19.961 1.00 83.19 137 ARG A N 1
ATOM 1132 C CA . ARG A 1 137 ? -1.585 17.408 19.457 1.00 83.19 137 ARG A CA 1
ATOM 1133 C C . ARG A 1 137 ? -0.622 17.534 20.638 1.00 83.19 137 ARG A C 1
ATOM 1135 O O . ARG A 1 137 ? -0.868 18.336 21.535 1.00 83.19 137 ARG A O 1
ATOM 1142 N N . LEU A 1 138 ? 0.446 16.735 20.641 1.00 80.62 138 LEU A N 1
ATOM 1143 C CA . LEU A 1 138 ? 1.477 16.731 21.690 1.00 80.62 138 LEU A CA 1
ATOM 1144 C C . LEU A 1 138 ? 2.641 17.670 21.337 1.00 80.62 138 LEU A C 1
ATOM 1146 O O . LEU A 1 138 ? 3.199 18.319 22.214 1.00 80.62 138 LEU A O 1
ATOM 1150 N N . SER A 1 139 ? 3.006 17.745 20.055 1.00 81.69 139 SER A N 1
ATOM 1151 C CA . SER A 1 139 ? 4.018 18.663 19.516 1.00 81.69 139 SER A CA 1
ATOM 1152 C C . SER A 1 139 ? 3.679 19.029 18.066 1.00 81.69 139 SER A C 1
ATOM 1154 O O . SER A 1 139 ? 2.657 18.594 17.537 1.00 81.69 139 SER A O 1
ATOM 1156 N N . ASP A 1 140 ? 4.525 19.807 17.390 1.00 77.38 140 ASP A N 1
ATOM 1157 C CA . ASP A 1 140 ? 4.326 20.133 15.969 1.00 77.38 140 ASP A CA 1
ATOM 1158 C C . ASP A 1 140 ? 4.367 18.909 15.043 1.00 77.38 140 ASP A C 1
ATOM 1160 O O . ASP A 1 140 ? 3.764 18.917 13.970 1.00 77.38 140 ASP A O 1
ATOM 1164 N N . VAL A 1 141 ? 5.026 17.834 15.485 1.00 78.56 141 VAL A N 1
ATOM 1165 C CA . VAL A 1 141 ? 5.246 16.611 14.696 1.00 78.56 141 VAL A CA 1
ATOM 1166 C C . VAL A 1 141 ? 4.592 15.381 15.343 1.00 78.56 141 VAL A C 1
ATOM 1168 O O . VAL A 1 141 ? 4.335 14.387 14.664 1.00 78.56 141 VAL A O 1
ATOM 1171 N N . THR A 1 142 ? 4.279 15.438 16.640 1.00 80.00 142 THR A N 1
ATOM 1172 C CA . THR A 1 142 ? 3.737 14.313 17.410 1.00 80.00 142 THR A CA 1
ATOM 1173 C C . THR A 1 142 ? 2.257 14.523 17.709 1.00 80.00 142 THR A C 1
ATOM 1175 O O . THR A 1 142 ? 1.870 15.464 18.406 1.00 80.00 142 THR A O 1
ATOM 1178 N N . TYR A 1 143 ? 1.436 13.589 17.238 1.00 83.06 143 TYR A N 1
ATOM 1179 C CA . TYR A 1 143 ? -0.008 13.575 17.441 1.00 83.06 143 TYR A CA 1
ATOM 1180 C C . TYR A 1 143 ? -0.408 12.281 18.144 1.00 83.06 143 TYR A C 1
ATOM 1182 O O . TYR A 1 143 ? 0.078 11.201 17.802 1.00 83.06 143 TYR A O 1
ATOM 1190 N N . GLU A 1 144 ? -1.297 12.392 19.122 1.00 78.88 144 GLU A N 1
ATOM 1191 C CA . GLU A 1 144 ? -1.986 11.244 19.686 1.00 78.88 144 GLU A CA 1
ATOM 1192 C C . GLU A 1 144 ? -3.153 10.872 18.767 1.00 78.88 144 GLU A C 1
ATOM 1194 O O . GLU A 1 144 ? -3.931 11.725 18.328 1.00 78.88 144 GLU A O 1
ATOM 1199 N N . VAL A 1 145 ? -3.238 9.586 18.433 1.00 80.12 145 VAL A N 1
ATOM 1200 C CA . VAL A 1 145 ? -4.200 9.059 17.469 1.00 80.12 145 VAL A CA 1
ATOM 1201 C C . VAL A 1 145 ? -4.948 7.877 18.059 1.00 80.12 145 VAL A C 1
ATOM 1203 O O . VAL A 1 145 ? -4.355 6.932 18.580 1.00 80.12 145 VAL A O 1
ATOM 1206 N N . GLN A 1 146 ? -6.267 7.897 17.920 1.00 79.62 146 GLN A N 1
ATOM 1207 C CA . GLN A 1 146 ? -7.138 6.814 18.342 1.00 79.62 146 GLN A CA 1
ATOM 1208 C C . GLN A 1 146 ? -7.637 6.051 17.121 1.00 79.62 146 GLN A C 1
ATOM 1210 O O . GLN A 1 146 ? -8.129 6.625 16.146 1.00 79.62 146 GLN A O 1
ATOM 1215 N N . ARG A 1 147 ? -7.505 4.722 17.167 1.00 67.94 147 ARG A N 1
ATOM 1216 C CA . ARG A 1 147 ? -8.038 3.866 16.108 1.00 67.94 147 ARG A CA 1
ATOM 1217 C C . ARG A 1 147 ? -9.557 3.903 16.162 1.00 67.94 147 ARG A C 1
ATOM 1219 O O . ARG A 1 147 ? -10.132 3.547 17.190 1.00 67.94 147 ARG A O 1
ATOM 1226 N N . MET A 1 148 ? -10.186 4.251 15.045 1.00 58.50 148 MET A N 1
ATOM 1227 C CA . MET A 1 148 ? -11.631 4.140 14.885 1.00 58.50 148 MET A CA 1
ATOM 1228 C C . MET A 1 148 ? -12.005 2.657 14.813 1.00 58.50 148 MET A C 1
ATOM 1230 O O . MET A 1 148 ? -12.007 2.025 13.760 1.00 58.50 148 MET A O 1
ATOM 1234 N N . LEU A 1 149 ? -12.238 2.048 15.971 1.00 54.94 149 LEU A N 1
ATOM 1235 C CA . LEU A 1 149 ? -12.882 0.746 16.078 1.00 54.94 149 LEU A CA 1
ATOM 1236 C C . LEU A 1 149 ? -14.379 0.961 15.815 1.00 54.94 149 LEU A C 1
ATOM 1238 O O . LEU A 1 149 ? -15.097 1.283 16.749 1.00 54.94 149 LEU A O 1
ATOM 1242 N N . ASN A 1 150 ? -14.816 0.826 14.555 1.00 48.97 150 ASN A N 1
ATOM 1243 C CA . ASN A 1 150 ? -16.219 0.840 14.101 1.00 48.97 150 ASN A CA 1
ATOM 1244 C C . ASN A 1 150 ? -17.145 1.786 14.894 1.00 48.97 150 ASN A C 1
ATOM 1246 O O . ASN A 1 150 ? -17.895 1.360 15.772 1.00 48.97 150 ASN A O 1
ATOM 1250 N N . GLU A 1 151 ? -17.122 3.065 14.530 1.00 49.44 151 GLU A N 1
ATOM 1251 C CA . GLU A 1 151 ? -17.795 4.177 15.219 1.00 49.44 151 GLU A CA 1
ATOM 1252 C C . GLU A 1 151 ? -19.334 4.168 15.239 1.00 49.44 151 GLU A C 1
ATOM 1254 O O . GLU A 1 151 ? -19.925 5.120 15.725 1.00 49.44 151 GLU A O 1
ATOM 1259 N N . ASN A 1 152 ? -20.011 3.103 14.800 1.00 52.75 152 ASN A N 1
ATOM 1260 C CA . ASN A 1 152 ? -21.479 3.020 14.852 1.00 52.75 152 ASN A CA 1
ATOM 1261 C C . ASN A 1 152 ? -22.007 1.898 15.763 1.00 52.75 152 ASN A C 1
ATOM 1263 O O . ASN A 1 152 ? -23.200 1.605 15.742 1.00 52.75 152 ASN A O 1
ATOM 1267 N N . ALA A 1 153 ? -21.152 1.246 16.561 1.00 56.28 153 ALA A N 1
ATOM 1268 C CA . ALA A 1 153 ? -21.612 0.209 17.491 1.00 56.28 153 ALA A CA 1
ATOM 1269 C C . ALA A 1 153 ? -22.313 0.784 18.738 1.00 56.28 153 ALA A C 1
ATOM 1271 O O . ALA A 1 153 ? -23.194 0.135 19.298 1.00 56.28 153 ALA A O 1
ATOM 1272 N N . ILE A 1 154 ? -21.916 1.982 19.185 1.00 61.72 154 ILE A N 1
ATOM 1273 C CA . ILE A 1 154 ? -22.477 2.662 20.358 1.00 61.72 154 ILE A CA 1
ATOM 1274 C C . ILE A 1 154 ? -22.608 4.162 20.087 1.00 61.72 154 ILE A C 1
ATOM 1276 O O . ILE A 1 154 ? -21.749 4.756 19.443 1.00 61.72 154 ILE A O 1
ATOM 1280 N N . GLN A 1 155 ? -23.665 4.774 20.613 1.00 64.56 155 GLN A N 1
ATOM 1281 C CA . GLN A 1 155 ? -23.898 6.217 20.566 1.00 64.56 155 GLN A CA 1
ATOM 1282 C C . GLN A 1 155 ? -24.290 6.714 21.965 1.00 64.56 155 GLN A C 1
ATOM 1284 O O . GLN A 1 155 ? -24.849 5.928 22.738 1.00 64.56 155 GLN A O 1
ATOM 1289 N N . PRO A 1 156 ? -24.036 7.988 22.313 1.00 63.53 156 PRO A N 1
ATOM 1290 C CA . PRO A 1 156 ? -24.597 8.584 23.521 1.00 63.53 156 PRO A CA 1
ATOM 1291 C C . PRO A 1 156 ? -26.126 8.453 23.521 1.00 63.53 156 PRO A C 1
ATOM 1293 O O . PRO A 1 156 ? -26.771 8.662 22.493 1.00 63.53 156 PRO A O 1
ATOM 1296 N N . SER A 1 157 ? -26.710 8.079 24.658 1.00 64.19 157 SER A N 1
ATOM 1297 C CA . SER A 1 157 ? -28.156 7.893 24.784 1.00 64.19 157 SER A CA 1
ATOM 1298 C C . SER A 1 157 ? -28.659 8.394 26.131 1.00 64.19 157 SER A C 1
ATOM 1300 O O . SER A 1 157 ? -28.163 7.941 27.161 1.00 64.19 157 SER A O 1
ATOM 1302 N N . ASP A 1 158 ? -29.719 9.197 26.123 1.00 70.56 158 ASP A N 1
ATOM 1303 C CA . ASP A 1 158 ? -30.443 9.626 27.330 1.00 70.56 158 ASP A CA 1
ATOM 1304 C C . ASP A 1 158 ? -31.573 8.650 27.692 1.00 70.56 158 ASP A C 1
ATOM 1306 O O . ASP A 1 158 ? -32.666 9.031 28.113 1.00 70.56 158 ASP A O 1
ATOM 1310 N N . SER A 1 159 ? -31.356 7.356 27.450 1.00 73.12 159 SER A N 1
ATOM 1311 C CA . SER A 1 159 ? -32.405 6.364 27.652 1.00 73.12 159 SER A CA 1
ATOM 1312 C C . SER A 1 159 ? -32.674 6.166 29.151 1.00 73.12 159 SER A C 1
ATOM 1314 O O . SER A 1 159 ? -31.730 6.140 29.944 1.00 73.12 159 SER A O 1
ATOM 1316 N N . PRO A 1 160 ? -33.933 5.934 29.565 1.00 73.94 160 PRO A N 1
ATOM 1317 C CA . PRO A 1 160 ? -34.257 5.642 30.964 1.00 73.94 160 PRO A CA 1
ATOM 1318 C C . PRO A 1 160 ? -33.740 4.265 31.422 1.00 73.94 160 PRO A C 1
ATOM 1320 O O . PRO A 1 160 ? -33.922 3.881 32.577 1.00 73.94 160 PRO A O 1
ATOM 1323 N N . TRP A 1 161 ? -33.108 3.503 30.523 1.00 73.56 161 TRP A N 1
ATOM 1324 C CA . TRP A 1 161 ? -32.554 2.184 30.778 1.00 73.56 161 TRP A CA 1
ATOM 1325 C C . TRP A 1 161 ? -31.030 2.251 30.846 1.00 73.56 161 TRP A C 1
ATOM 1327 O O . TRP A 1 161 ? -30.365 2.793 29.970 1.00 73.56 161 TRP A O 1
ATOM 1337 N N . SER A 1 162 ? -30.459 1.645 31.883 1.00 73.88 162 SER A N 1
ATOM 1338 C CA . SER A 1 162 ? -29.012 1.521 32.037 1.00 73.88 162 SER A CA 1
ATOM 1339 C C . SER A 1 162 ? -28.666 0.131 32.550 1.00 73.88 162 SER A C 1
ATOM 1341 O O . SER A 1 162 ? -29.394 -0.451 33.360 1.00 73.88 162 SER A O 1
ATOM 1343 N N . SER A 1 163 ? -27.576 -0.426 32.033 1.00 77.94 163 SER A N 1
ATOM 1344 C CA . SER A 1 163 ? -27.030 -1.718 32.447 1.00 77.94 163 SER A CA 1
ATOM 1345 C C . SER A 1 163 ? -25.564 -1.521 32.832 1.00 77.94 163 SER A C 1
ATOM 1347 O O . SER A 1 163 ? -24.835 -0.858 32.091 1.00 77.94 163 SER A O 1
ATOM 1349 N N . PRO A 1 164 ? -25.112 -2.056 33.979 1.00 76.75 164 PRO A N 1
ATOM 1350 C CA . PRO A 1 164 ? -23.746 -1.856 34.435 1.00 76.75 164 PRO A CA 1
ATOM 1351 C C . PRO A 1 164 ? -22.743 -2.562 33.516 1.00 76.75 164 PRO A C 1
ATOM 1353 O O . PRO A 1 164 ? -23.032 -3.598 32.909 1.00 76.75 164 PRO A O 1
ATOM 1356 N N . VAL A 1 165 ? -21.541 -1.995 33.443 1.00 73.19 165 VAL A N 1
ATOM 1357 C CA . VAL A 1 165 ? -20.415 -2.540 32.681 1.00 73.19 165 VAL A CA 1
ATOM 1358 C C . VAL A 1 165 ? -19.518 -3.349 33.611 1.00 73.19 165 VAL A C 1
ATOM 1360 O O . VAL A 1 165 ? -19.137 -2.888 34.685 1.00 73.19 165 VAL A O 1
ATOM 1363 N N . VAL A 1 166 ? -19.142 -4.546 33.170 1.00 77.75 166 VAL A N 1
ATOM 1364 C CA . VAL A 1 166 ? -18.223 -5.451 33.859 1.00 77.75 166 VAL A CA 1
ATOM 1365 C C . VAL A 1 166 ? -17.021 -5.719 32.956 1.00 77.75 166 VAL A C 1
ATOM 1367 O O . VAL A 1 166 ? -17.166 -6.130 31.804 1.00 77.75 166 VAL A O 1
ATOM 1370 N N . LEU A 1 167 ? -15.816 -5.509 33.484 1.00 64.88 167 LEU A N 1
ATOM 1371 C CA . LEU A 1 167 ? -14.569 -5.820 32.788 1.00 64.88 167 LEU A CA 1
ATOM 1372 C C . LEU A 1 167 ? -14.083 -7.212 33.188 1.00 64.88 167 LEU A C 1
ATOM 1374 O O . LEU A 1 167 ? -13.845 -7.484 34.364 1.00 64.88 167 LEU A O 1
ATOM 1378 N N . VAL A 1 168 ? -13.911 -8.095 32.206 1.00 78.88 168 VAL A N 1
ATOM 1379 C CA . VAL A 1 168 ? -13.475 -9.481 32.435 1.00 78.88 168 VAL A CA 1
ATOM 1380 C C . VAL A 1 168 ? -12.135 -9.719 31.750 1.00 78.88 168 VAL A C 1
ATOM 1382 O O . VAL A 1 168 ? -12.013 -9.506 30.544 1.00 78.88 168 VAL A O 1
ATOM 1385 N N . LYS A 1 169 ? -11.128 -10.207 32.482 1.00 81.62 169 LYS A N 1
ATOM 1386 C CA . LYS A 1 169 ? -9.863 -10.644 31.872 1.00 81.62 169 LYS A CA 1
ATOM 1387 C C . LYS A 1 169 ? -10.059 -11.959 31.119 1.00 81.62 169 LYS A C 1
ATOM 1389 O O . LYS A 1 169 ? -10.561 -12.940 31.665 1.00 81.62 169 LYS A O 1
ATOM 1394 N N . LYS A 1 170 ? -9.629 -11.997 29.862 1.00 80.56 170 LYS A N 1
ATOM 1395 C CA . LYS A 1 170 ? -9.470 -13.230 29.086 1.00 80.56 170 LYS A CA 1
ATOM 1396 C C . LYS A 1 170 ? -8.270 -14.032 29.605 1.00 80.56 170 LYS A C 1
ATOM 1398 O O . LYS A 1 170 ? -7.357 -13.484 30.217 1.00 80.56 170 LYS A O 1
ATOM 1403 N N . LYS A 1 171 ? -8.209 -15.321 29.244 1.00 85.25 171 LYS A N 1
ATOM 1404 C CA . LYS A 1 171 ? -7.045 -16.191 29.510 1.00 85.25 171 LYS A CA 1
ATOM 1405 C C . LYS A 1 171 ? -5.738 -15.666 28.890 1.00 85.25 171 LYS A C 1
ATOM 1407 O O . LYS A 1 171 ? -4.673 -15.955 29.408 1.00 85.25 171 LYS A O 1
ATOM 1412 N N . ASN A 1 172 ? -5.823 -14.880 27.813 1.00 75.06 172 ASN A N 1
ATOM 1413 C CA . ASN A 1 172 ? -4.679 -14.244 27.147 1.00 75.06 172 ASN A CA 1
ATOM 1414 C C . ASN A 1 172 ? -4.262 -12.895 27.783 1.00 75.06 172 ASN A C 1
ATOM 1416 O O . ASN A 1 172 ? -3.413 -12.211 27.225 1.00 75.06 172 ASN A O 1
ATOM 1420 N N . GLY A 1 173 ? -4.871 -12.481 28.904 1.00 78.44 173 GLY A N 1
ATOM 1421 C CA . GLY A 1 173 ? -4.568 -11.221 29.598 1.00 78.44 173 GLY A CA 1
ATOM 1422 C C . GLY A 1 173 ? -5.295 -9.979 29.064 1.00 78.44 173 GLY A C 1
ATOM 1423 O O . GLY A 1 173 ? -5.253 -8.930 29.701 1.00 78.44 173 GLY A O 1
ATOM 1424 N N . GLU A 1 174 ? -6.002 -10.087 27.939 1.00 61.69 174 GLU A N 1
ATOM 1425 C CA . GLU A 1 174 ? -6.773 -8.994 27.339 1.00 61.69 174 GLU A CA 1
ATOM 1426 C C . GLU A 1 174 ? -8.079 -8.742 28.115 1.00 61.69 174 GLU A C 1
ATOM 1428 O O . GLU A 1 174 ? -8.738 -9.680 28.567 1.00 61.69 174 GLU A O 1
ATOM 1433 N N . TRP A 1 175 ? -8.501 -7.486 28.249 1.00 68.50 175 TRP A N 1
ATOM 1434 C CA . TRP A 1 175 ? -9.774 -7.142 28.886 1.00 68.50 175 TRP A CA 1
ATOM 1435 C C . TRP A 1 175 ? -10.939 -7.235 27.891 1.00 68.50 175 TRP A C 1
ATOM 1437 O O . TRP A 1 175 ? -10.858 -6.717 26.780 1.00 68.50 175 TRP A O 1
ATOM 1447 N N . ARG A 1 176 ? -12.047 -7.877 28.283 1.00 72.81 176 ARG A N 1
ATOM 1448 C CA . ARG A 1 176 ? -13.339 -7.799 27.583 1.00 72.81 176 ARG A CA 1
ATOM 1449 C C . ARG A 1 176 ? -14.251 -6.815 28.297 1.00 72.81 176 ARG A C 1
ATOM 1451 O O . ARG A 1 176 ? -14.460 -6.927 29.503 1.00 72.81 176 ARG A O 1
ATOM 1458 N N . PHE A 1 177 ? -14.823 -5.910 27.516 1.00 73.81 177 PHE A N 1
ATOM 1459 C CA . PHE A 1 177 ? -15.923 -5.049 27.917 1.00 73.81 177 PHE A CA 1
ATOM 1460 C C . PHE A 1 177 ? -17.236 -5.834 27.801 1.00 73.81 177 PHE A C 1
ATOM 1462 O O . PHE A 1 177 ? -17.645 -6.180 26.693 1.00 73.81 177 PHE A O 1
ATOM 1469 N N . CYS A 1 178 ? -17.868 -6.159 28.930 1.00 73.25 178 CYS A N 1
ATOM 1470 C CA . CYS A 1 178 ? -19.129 -6.899 28.977 1.00 73.25 178 CYS A CA 1
ATOM 1471 C C . CYS A 1 178 ? -20.213 -6.026 29.618 1.00 73.25 178 CYS A C 1
ATOM 1473 O O . CYS A 1 178 ? -20.024 -5.518 30.719 1.00 73.25 178 CYS A O 1
ATOM 1475 N N . VAL A 1 179 ? -21.364 -5.881 28.966 1.00 75.88 179 VAL A N 1
ATOM 1476 C CA . VAL A 1 179 ? -22.533 -5.205 29.549 1.00 75.88 179 VAL A CA 1
ATOM 1477 C C . VAL A 1 179 ? -23.445 -6.254 30.182 1.00 75.88 179 VAL A C 1
ATOM 1479 O O . VAL A 1 179 ? -23.750 -7.275 29.560 1.00 75.88 179 VAL A O 1
ATOM 1482 N N . ASP A 1 180 ? -23.878 -6.033 31.423 1.00 81.75 180 ASP A N 1
ATOM 1483 C CA . ASP A 1 180 ? -24.752 -6.973 32.128 1.00 81.75 180 ASP A CA 1
ATOM 1484 C C . ASP A 1 180 ? -26.225 -6.798 31.729 1.00 81.75 180 ASP A C 1
ATOM 1486 O O . ASP A 1 180 ? -27.001 -6.094 32.378 1.00 81.75 180 ASP A O 1
ATOM 1490 N N . TYR A 1 181 ? -26.634 -7.504 30.675 1.00 83.75 181 TYR A N 1
ATOM 1491 C CA . TYR A 1 181 ? -28.018 -7.504 30.197 1.00 83.75 181 TYR A CA 1
ATOM 1492 C C . TYR A 1 181 ? -28.963 -8.422 30.989 1.00 83.75 181 TYR A C 1
ATOM 1494 O O . TYR A 1 181 ? -30.088 -8.640 30.548 1.00 83.75 181 TYR A O 1
ATOM 1502 N N . ARG A 1 182 ? -28.594 -8.975 32.157 1.00 87.31 182 ARG A N 1
ATOM 1503 C CA . ARG A 1 182 ? -29.475 -9.918 32.889 1.00 87.31 182 ARG A CA 1
ATOM 1504 C C . ARG A 1 182 ? -30.847 -9.333 33.225 1.00 87.31 182 ARG A C 1
ATOM 1506 O O . ARG A 1 182 ? -31.846 -10.044 33.138 1.00 87.31 182 ARG A O 1
ATOM 1513 N N . ARG A 1 183 ? -30.909 -8.052 33.610 1.00 84.38 183 ARG A N 1
ATOM 1514 C CA . ARG A 1 183 ? -32.181 -7.363 33.896 1.00 84.38 183 ARG A CA 1
ATOM 1515 C C . ARG A 1 183 ? -33.000 -7.159 32.621 1.00 84.38 183 ARG A C 1
ATOM 1517 O O . ARG A 1 183 ? -34.202 -7.400 32.645 1.00 84.38 183 ARG A O 1
ATOM 1524 N N . LEU A 1 184 ? -32.340 -6.780 31.527 1.00 83.81 184 LEU A N 1
ATOM 1525 C CA . LEU A 1 184 ? -32.963 -6.590 30.218 1.00 83.81 184 LEU A CA 1
ATOM 1526 C C . LEU A 1 184 ? -33.507 -7.919 29.666 1.00 83.81 184 LEU A C 1
ATOM 1528 O O . LEU A 1 184 ? -34.681 -8.029 29.346 1.00 83.81 184 LEU A O 1
ATOM 1532 N N . ASN A 1 185 ? -32.707 -8.982 29.683 1.00 85.94 185 ASN A N 1
ATOM 1533 C CA . ASN A 1 185 ? -33.080 -10.300 29.164 1.00 85.94 185 ASN A CA 1
ATOM 1534 C C . ASN A 1 185 ? -34.271 -10.950 29.892 1.00 85.94 185 ASN A C 1
ATOM 1536 O O . ASN A 1 185 ? -34.890 -11.856 29.338 1.00 85.94 185 ASN A O 1
ATOM 1540 N N . LYS A 1 186 ? -34.590 -10.528 31.126 1.00 87.94 186 LYS A N 1
ATOM 1541 C CA . LYS A 1 186 ? -35.785 -10.988 31.859 1.00 87.94 186 LYS A CA 1
ATOM 1542 C C . LYS A 1 186 ? -37.079 -10.368 31.335 1.00 87.94 186 LYS A C 1
ATOM 1544 O O . LYS A 1 186 ? -38.123 -11.000 31.446 1.00 87.94 186 LYS A O 1
ATOM 1549 N N . ILE A 1 187 ? -37.010 -9.143 30.818 1.00 87.19 187 ILE A N 1
ATOM 1550 C CA . ILE A 1 187 ? -38.172 -8.405 30.305 1.00 87.19 187 ILE A CA 1
ATOM 1551 C C . ILE A 1 187 ? -38.310 -8.533 28.783 1.00 87.19 187 ILE A C 1
ATOM 1553 O O . ILE A 1 187 ? -39.403 -8.354 28.250 1.00 87.19 187 ILE A O 1
ATOM 1557 N N . THR A 1 188 ? -37.225 -8.864 28.078 1.00 86.62 188 THR A N 1
ATOM 1558 C CA . THR A 1 188 ? -37.230 -9.076 26.628 1.00 86.62 188 THR A CA 1
ATOM 1559 C C . THR A 1 188 ? -37.977 -10.359 26.259 1.00 86.62 188 THR A C 1
ATOM 1561 O O . THR A 1 188 ? -37.726 -11.428 26.818 1.00 86.62 188 THR A O 1
ATOM 1564 N N . LYS A 1 189 ? -38.870 -10.272 25.266 1.00 86.44 189 LYS A N 1
ATOM 1565 C CA . LYS A 1 189 ? -39.510 -11.446 24.660 1.00 86.44 189 LYS A CA 1
ATOM 1566 C C . LYS A 1 189 ? -38.457 -12.251 23.901 1.00 86.44 189 LYS A C 1
ATOM 1568 O O . LYS A 1 189 ? -37.777 -11.713 23.034 1.00 86.44 189 LYS A O 1
ATOM 1573 N N . LYS A 1 190 ? -38.313 -13.530 24.241 1.00 81.19 190 LYS A N 1
ATOM 1574 C CA . LYS A 1 190 ? -37.378 -14.426 23.558 1.00 81.19 190 LYS A CA 1
ATOM 1575 C C . LYS A 1 190 ? -37.991 -14.855 22.233 1.00 81.19 190 LYS A C 1
ATOM 1577 O O . LYS A 1 190 ? -39.016 -15.529 22.239 1.00 81.19 190 LYS A O 1
ATOM 1582 N N . ASP A 1 191 ? -37.361 -14.460 21.138 1.00 80.62 191 ASP A N 1
ATOM 1583 C CA . ASP A 1 191 ? -37.645 -15.027 19.828 1.00 80.62 191 ASP A CA 1
ATOM 1584 C C . ASP A 1 191 ? -36.801 -16.295 19.657 1.00 80.62 191 ASP A C 1
ATOM 1586 O O . ASP A 1 191 ? -35.578 -16.267 19.837 1.00 80.62 191 ASP A O 1
ATOM 1590 N N . VAL A 1 192 ? -37.459 -17.426 19.416 1.00 78.62 192 VAL A N 1
ATOM 1591 C CA . VAL A 1 192 ? -36.797 -18.726 19.297 1.00 78.62 192 VAL A CA 1
ATOM 1592 C C . VAL A 1 192 ? -36.668 -19.034 17.819 1.00 78.62 192 VAL A C 1
ATOM 1594 O O . VAL A 1 192 ? -37.579 -19.581 17.203 1.00 78.62 192 VAL A O 1
ATOM 1597 N N . TYR A 1 193 ? -35.511 -18.705 17.257 1.00 79.38 193 TYR A N 1
ATOM 1598 C CA . TYR A 1 193 ? -35.155 -19.212 15.943 1.00 79.38 193 TYR A CA 1
ATOM 1599 C C . TYR A 1 193 ? -34.869 -20.720 16.056 1.00 79.38 193 TYR A C 1
ATOM 1601 O O . TYR A 1 193 ? -34.056 -21.108 16.905 1.00 79.38 193 TYR A O 1
ATOM 1609 N N . PRO A 1 194 ? -35.517 -21.585 15.256 1.00 84.31 194 PRO A N 1
ATOM 1610 C CA . PRO A 1 194 ? -35.296 -23.022 15.320 1.00 84.31 194 PRO A CA 1
ATOM 1611 C C . PRO A 1 194 ? -33.900 -23.341 14.780 1.00 84.31 194 PRO A C 1
ATOM 1613 O O . PRO A 1 194 ? -33.672 -23.412 13.574 1.00 84.31 194 PRO A O 1
ATOM 1616 N N . LEU A 1 195 ? -32.944 -23.505 15.690 1.00 85.12 195 LEU A N 1
ATOM 1617 C CA . LEU A 1 195 ? -31.619 -24.001 15.351 1.00 85.12 195 LEU A CA 1
ATOM 1618 C C . LEU A 1 195 ? -31.698 -25.527 15.184 1.00 85.12 195 LEU A C 1
ATOM 1620 O O . LEU A 1 195 ? -32.256 -26.190 16.066 1.00 85.12 195 LEU A O 1
ATOM 1624 N N . PRO A 1 196 ? -31.162 -26.094 14.087 1.00 87.12 196 PRO A N 1
ATOM 1625 C CA . PRO A 1 196 ? -31.109 -27.542 13.915 1.00 87.12 196 PRO A CA 1
ATOM 1626 C C . PRO A 1 196 ? -30.279 -28.171 15.038 1.00 87.12 196 PRO A C 1
ATOM 1628 O O . PRO A 1 196 ? -29.355 -27.540 15.569 1.00 87.12 196 PRO A O 1
ATOM 1631 N N . ARG A 1 197 ? -30.590 -29.418 15.415 1.00 88.62 197 ARG A N 1
ATOM 1632 C CA . ARG A 1 197 ? -29.727 -30.141 16.356 1.00 88.62 197 ARG A CA 1
ATOM 1633 C C . ARG A 1 197 ? -28.396 -30.427 15.673 1.00 88.62 197 ARG A C 1
ATOM 1635 O O . ARG A 1 197 ? -28.312 -30.512 14.451 1.00 88.62 197 ARG A O 1
ATOM 1642 N N . ILE A 1 198 ? -27.349 -30.562 16.483 1.00 88.81 198 ILE A N 1
ATOM 1643 C CA . ILE A 1 198 ? -25.999 -30.821 15.973 1.00 88.81 198 ILE A CA 1
ATOM 1644 C C . ILE A 1 198 ? -25.993 -32.115 15.151 1.00 88.81 198 ILE A C 1
ATOM 1646 O O . ILE A 1 198 ? -25.422 -32.121 14.069 1.00 88.81 198 ILE A O 1
ATOM 1650 N N . ASP A 1 199 ? -26.687 -33.154 15.619 1.00 92.56 199 ASP A N 1
ATOM 1651 C CA . ASP A 1 199 ? -26.800 -34.435 14.916 1.00 92.56 199 ASP A CA 1
ATOM 1652 C C . ASP A 1 199 ? -27.478 -34.263 13.547 1.00 92.56 199 ASP A C 1
ATOM 1654 O O . ASP A 1 199 ? -26.901 -34.647 12.538 1.00 92.56 199 ASP A O 1
ATOM 1658 N N . ASP A 1 200 ? -28.615 -33.557 13.483 1.00 88.12 200 ASP A N 1
ATOM 1659 C CA . ASP A 1 200 ? -29.324 -33.280 12.221 1.00 88.12 200 ASP A CA 1
ATOM 1660 C C . ASP A 1 200 ? -28.447 -32.489 11.231 1.00 88.12 200 ASP A C 1
ATOM 1662 O O . ASP A 1 200 ? -28.444 -32.734 10.021 1.00 88.12 200 ASP A O 1
ATOM 1666 N N . ALA A 1 201 ? -27.676 -31.524 11.744 1.00 85.50 201 ALA A N 1
ATOM 1667 C CA . ALA A 1 201 ? -26.749 -30.741 10.937 1.00 85.50 201 ALA A CA 1
ATOM 1668 C C . ALA A 1 201 ? -25.577 -31.596 10.421 1.00 85.50 201 ALA A C 1
ATOM 1670 O O . ALA A 1 201 ? -25.141 -31.405 9.285 1.00 85.50 201 ALA A O 1
ATOM 1671 N N . LEU A 1 202 ? -25.080 -32.547 11.214 1.00 87.69 202 LEU A N 1
ATOM 1672 C CA . LEU A 1 202 ? -24.012 -33.470 10.819 1.00 87.69 202 LEU A CA 1
ATOM 1673 C C . LEU A 1 202 ? -24.501 -34.545 9.842 1.00 87.69 202 LEU A C 1
ATOM 1675 O O . LEU A 1 202 ? -23.791 -34.857 8.887 1.00 87.69 202 LEU A O 1
ATOM 1679 N N . ASP A 1 203 ? -25.718 -35.051 10.015 1.00 90.31 203 ASP A N 1
ATOM 1680 C CA . ASP A 1 203 ? -26.329 -36.006 9.088 1.00 90.31 203 ASP A CA 1
ATOM 1681 C C . ASP A 1 203 ? -26.524 -35.383 7.701 1.00 90.31 203 ASP A C 1
ATOM 1683 O O . ASP A 1 203 ? -26.282 -36.034 6.683 1.00 90.31 203 ASP A O 1
ATOM 1687 N N . SER A 1 204 ? -26.852 -34.085 7.637 1.00 83.94 204 SER A N 1
ATOM 1688 C CA . SER A 1 204 ? -26.945 -33.349 6.365 1.00 83.94 204 SER A CA 1
ATOM 1689 C C . SER A 1 204 ? -25.621 -33.271 5.586 1.00 83.94 204 SER A C 1
ATOM 1691 O O . SER A 1 204 ? -25.617 -33.000 4.385 1.00 83.94 204 SER A O 1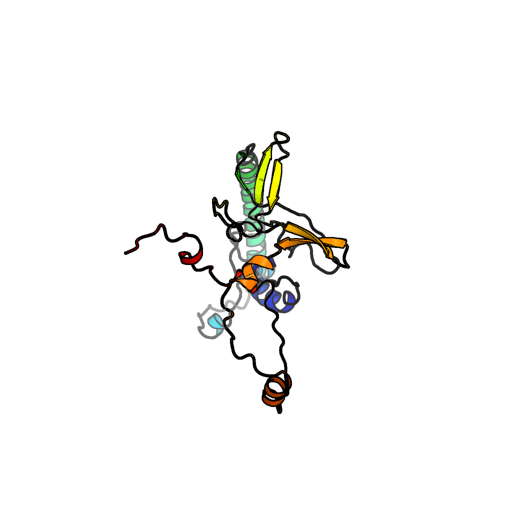
ATOM 1693 N N . LEU A 1 205 ? -24.495 -33.527 6.257 1.00 85.50 205 LEU A N 1
ATOM 1694 C CA . LEU A 1 205 ? -23.145 -33.509 5.695 1.00 85.50 205 LEU A CA 1
ATOM 1695 C C . LEU A 1 205 ? -22.665 -34.909 5.260 1.00 85.50 205 LEU A C 1
ATOM 1697 O O . LEU A 1 205 ? -21.569 -35.037 4.701 1.00 85.50 205 LEU A O 1
ATOM 1701 N N . ALA A 1 206 ? -23.461 -35.961 5.488 1.00 85.94 206 ALA A N 1
ATOM 1702 C CA . ALA A 1 206 ? -23.110 -37.330 5.126 1.00 85.94 206 ALA A CA 1
ATOM 1703 C C . ALA A 1 206 ? -22.962 -37.494 3.599 1.00 85.94 206 ALA A C 1
ATOM 1705 O O . ALA A 1 206 ? -23.833 -37.128 2.815 1.00 85.94 206 ALA A O 1
ATOM 1706 N N . GLY A 1 207 ? -21.832 -38.064 3.166 1.00 88.75 207 GLY A N 1
ATOM 1707 C CA . GLY A 1 207 ? -21.499 -38.267 1.748 1.00 88.75 207 GLY A CA 1
ATOM 1708 C C . GLY A 1 207 ? -20.658 -37.150 1.116 1.00 88.75 207 GLY A C 1
ATOM 1709 O O . GLY A 1 207 ? -20.109 -37.346 0.027 1.00 88.75 207 GLY A O 1
ATOM 1710 N N . ALA A 1 208 ? -20.475 -36.016 1.802 1.00 89.25 208 ALA A N 1
ATOM 1711 C CA . ALA A 1 208 ? -19.533 -34.986 1.375 1.00 89.25 208 ALA A CA 1
ATOM 1712 C C . ALA A 1 208 ? -18.077 -35.439 1.597 1.00 89.25 208 ALA A C 1
ATOM 1714 O O . ALA A 1 208 ? -17.735 -36.040 2.614 1.00 89.25 208 ALA A O 1
ATOM 1715 N N . LYS A 1 209 ? -17.200 -35.150 0.627 1.00 89.88 209 LYS A N 1
ATOM 1716 C CA . LYS A 1 209 ? -15.768 -35.513 0.673 1.00 89.88 209 LYS A CA 1
ATOM 1717 C C . LYS A 1 209 ? -14.851 -34.346 1.045 1.00 89.88 209 LYS A C 1
ATOM 1719 O O . LYS A 1 209 ? -13.703 -34.570 1.413 1.00 89.88 209 LYS A O 1
ATOM 1724 N N . ILE A 1 210 ? -15.336 -33.112 0.912 1.00 90.19 210 ILE A N 1
ATOM 1725 C CA . ILE A 1 210 ? -14.579 -31.880 1.153 1.00 90.19 210 ILE A CA 1
ATOM 1726 C C . ILE A 1 210 ? -15.421 -30.990 2.062 1.00 90.19 210 ILE A C 1
ATOM 1728 O O . ILE A 1 210 ? -16.590 -30.745 1.773 1.00 90.19 210 ILE A O 1
ATOM 1732 N N . PHE A 1 211 ? -14.808 -30.494 3.134 1.00 89.56 211 PHE A N 1
ATOM 1733 C CA . PHE A 1 211 ? -15.437 -29.601 4.100 1.00 89.56 211 PHE A CA 1
ATOM 1734 C C . PHE A 1 211 ? -14.673 -28.281 4.163 1.00 89.56 211 PHE A C 1
ATOM 1736 O O . PHE A 1 211 ? -13.443 -28.269 4.218 1.00 89.56 211 PHE A O 1
ATOM 1743 N N . SER A 1 212 ? -15.404 -27.171 4.197 1.00 87.94 212 SER A N 1
ATOM 1744 C CA . SER A 1 212 ? -14.855 -25.835 4.432 1.00 87.94 212 SER A CA 1
ATOM 1745 C C . SER A 1 212 ? -15.617 -25.170 5.571 1.00 87.94 212 SER A C 1
ATOM 1747 O O . SER A 1 212 ? -16.840 -25.059 5.513 1.00 87.94 212 SER A O 1
ATOM 1749 N N . MET A 1 213 ? -14.897 -24.718 6.595 1.00 85.50 213 MET A N 1
ATOM 1750 C CA . MET A 1 213 ? -15.463 -24.006 7.739 1.00 85.50 213 MET A CA 1
ATOM 1751 C C . MET A 1 213 ? -15.179 -22.512 7.590 1.00 85.50 213 MET A C 1
ATOM 1753 O O . MET A 1 213 ? -14.026 -22.113 7.442 1.00 85.50 213 MET A O 1
ATOM 1757 N N . ILE A 1 214 ? -16.229 -21.694 7.633 1.00 86.88 214 ILE A N 1
ATOM 1758 C CA . ILE A 1 214 ? -16.129 -20.234 7.584 1.00 86.88 214 ILE A CA 1
ATOM 1759 C C . ILE A 1 214 ? -16.637 -19.700 8.921 1.00 86.88 214 ILE A C 1
ATOM 1761 O O . ILE A 1 214 ? -17.786 -19.938 9.281 1.00 86.88 214 ILE A O 1
ATOM 1765 N N . ASP A 1 215 ? -15.782 -18.986 9.651 1.00 85.75 215 ASP A N 1
ATOM 1766 C CA . ASP A 1 215 ? -16.156 -18.309 10.894 1.00 85.75 215 ASP A CA 1
ATOM 1767 C C . ASP A 1 215 ? -16.389 -16.818 10.633 1.00 85.75 215 ASP A C 1
ATOM 1769 O O . ASP A 1 215 ? -15.523 -16.115 10.099 1.00 85.75 215 ASP A O 1
ATOM 1773 N N . LEU A 1 216 ? -17.565 -16.320 11.017 1.00 75.19 216 LEU A N 1
ATOM 1774 C CA . LEU A 1 216 ? -17.903 -14.910 10.878 1.00 75.19 216 LEU A CA 1
ATOM 1775 C C . LEU A 1 216 ? -17.478 -14.155 12.139 1.00 75.19 216 LEU A C 1
ATOM 1777 O O . LEU A 1 216 ? -18.222 -14.036 13.118 1.00 75.19 216 LEU A O 1
ATOM 1781 N N . LYS A 1 217 ? -16.270 -13.588 12.098 1.00 70.50 217 LYS A N 1
ATOM 1782 C CA . LYS A 1 217 ? -15.750 -12.769 13.195 1.00 70.50 217 LYS A CA 1
ATOM 1783 C C . LYS A 1 217 ? -16.709 -11.616 13.503 1.00 70.50 217 LYS A C 1
ATOM 1785 O O . LYS A 1 217 ? -16.975 -10.778 12.647 1.00 70.50 217 LYS A O 1
ATOM 1790 N N . SER A 1 218 ? -17.156 -11.531 14.757 1.00 65.69 218 SER A N 1
ATOM 1791 C CA . SER A 1 218 ? -18.000 -10.432 15.246 1.00 65.69 218 SER A CA 1
ATOM 1792 C C . SER A 1 218 ? -19.372 -10.321 14.557 1.00 65.69 218 SER A C 1
ATOM 1794 O O . SER A 1 218 ? -19.931 -9.227 14.505 1.00 65.69 218 SER A O 1
ATOM 1796 N N . GLY A 1 219 ? -19.950 -11.436 14.088 1.00 65.38 219 GLY A N 1
ATOM 1797 C CA . GLY A 1 219 ? -21.248 -11.455 13.389 1.00 65.38 219 GLY A CA 1
ATOM 1798 C C . GLY A 1 219 ? -22.413 -10.783 14.133 1.00 65.38 219 GLY A C 1
ATOM 1799 O O . GLY A 1 219 ? -23.325 -10.263 13.501 1.00 65.38 219 GLY A O 1
ATOM 1800 N N . ILE A 1 220 ? -22.344 -10.694 15.467 1.00 69.50 220 ILE A N 1
ATOM 1801 C CA . ILE A 1 220 ? -23.337 -9.999 16.308 1.00 69.50 220 ILE A CA 1
ATOM 1802 C C . ILE A 1 220 ? -23.475 -8.513 15.927 1.00 69.50 220 ILE A C 1
ATOM 1804 O O . ILE A 1 220 ? -24.566 -7.963 16.002 1.00 69.50 220 ILE A O 1
ATOM 1808 N N . PHE A 1 221 ? -22.392 -7.864 15.492 1.00 60.19 221 PHE A N 1
ATOM 1809 C CA . PHE A 1 221 ? -22.395 -6.435 15.154 1.00 60.19 221 PHE A CA 1
ATOM 1810 C C . PHE A 1 221 ? -22.780 -6.152 13.697 1.00 60.19 221 PHE A C 1
ATOM 1812 O O . PHE A 1 221 ? -22.819 -4.990 13.302 1.00 60.19 221 PHE A O 1
ATOM 1819 N N . LEU A 1 222 ? -23.027 -7.189 12.887 1.00 60.66 222 LEU A N 1
ATOM 1820 C CA . LEU A 1 222 ? -23.436 -7.019 11.490 1.00 60.66 222 LEU A CA 1
ATOM 1821 C C . LEU A 1 222 ? -24.938 -6.722 11.351 1.00 60.66 222 LEU A C 1
ATOM 1823 O O . LEU A 1 222 ? -25.352 -6.130 10.358 1.00 60.66 222 LEU A O 1
ATOM 1827 N N . GLY A 1 223 ? -25.754 -7.150 12.321 1.00 63.41 223 GLY A N 1
ATOM 1828 C CA . GLY A 1 223 ? -27.201 -6.943 12.307 1.00 63.41 223 GLY A CA 1
ATOM 1829 C C . GLY A 1 223 ? -27.580 -5.508 12.702 1.00 63.41 223 GLY A C 1
ATOM 1830 O O . GLY A 1 223 ? -27.105 -5.029 13.734 1.00 63.41 223 GLY A O 1
ATOM 1831 N N . PRO A 1 224 ? -28.439 -4.810 11.938 1.00 62.78 224 PRO A N 1
ATOM 1832 C CA . PRO A 1 224 ? -28.903 -3.480 12.316 1.00 62.78 224 PRO A CA 1
ATOM 1833 C C . PRO A 1 224 ? -29.828 -3.551 13.541 1.00 62.78 224 PRO A C 1
ATOM 1835 O O . PRO A 1 224 ? -30.724 -4.392 13.610 1.00 62.78 224 PRO A O 1
ATOM 1838 N N . LEU A 1 225 ? -29.648 -2.638 14.500 1.00 64.62 225 LEU A N 1
ATOM 1839 C CA . LEU A 1 225 ? -30.595 -2.456 15.603 1.00 64.62 225 LEU A CA 1
ATOM 1840 C C . LEU A 1 225 ? -31.804 -1.653 15.100 1.00 64.62 225 LEU A C 1
ATOM 1842 O O . LEU A 1 225 ? -31.654 -0.554 14.567 1.00 64.62 225 LEU A O 1
ATOM 1846 N N . ILE A 1 226 ? -33.012 -2.191 15.267 1.00 66.19 226 ILE A N 1
ATOM 1847 C CA . ILE A 1 226 ? -34.250 -1.536 14.823 1.00 66.19 226 ILE A CA 1
ATOM 1848 C C . ILE A 1 226 ? -34.617 -0.417 15.816 1.00 66.19 226 ILE A C 1
ATOM 1850 O O . ILE A 1 226 ? -34.836 -0.663 16.999 1.00 66.19 226 ILE A O 1
ATOM 1854 N N . GLY A 1 227 ? -34.702 0.829 15.335 1.00 48.72 227 GLY A N 1
ATOM 1855 C CA . GLY A 1 227 ? -34.799 2.049 16.156 1.00 48.72 227 GLY A CA 1
ATOM 1856 C C . GLY A 1 227 ? -36.093 2.276 16.960 1.00 48.72 227 GLY A C 1
ATOM 1857 O O . GLY A 1 227 ? -36.196 3.284 17.658 1.00 48.72 227 GLY A O 1
ATOM 1858 N N . SER A 1 228 ? -37.079 1.377 16.902 1.00 46.88 228 SER A N 1
ATOM 1859 C CA . SER A 1 228 ? -38.347 1.490 17.646 1.00 46.88 228 SER A CA 1
ATOM 1860 C C . SER A 1 228 ? -38.259 1.043 19.111 1.00 46.88 228 SER A C 1
ATOM 1862 O O . SER A 1 228 ? -39.169 1.335 19.882 1.00 46.88 228 SER A O 1
ATOM 1864 N N . SER A 1 229 ? -37.165 0.405 19.541 1.00 50.38 229 SER A N 1
ATOM 1865 C CA . SER A 1 229 ? -36.974 -0.025 20.937 1.00 50.38 229 SER A CA 1
ATOM 1866 C C . SER A 1 229 ? -36.390 1.052 21.867 1.00 50.38 229 SER A C 1
ATOM 1868 O O . SER A 1 229 ? -36.275 0.812 23.065 1.00 50.38 229 SER A O 1
ATOM 1870 N N . ASN A 1 230 ? -36.019 2.227 21.338 1.00 43.22 230 ASN A N 1
ATOM 1871 C CA . ASN A 1 230 ? -35.369 3.313 22.093 1.00 43.22 230 ASN A CA 1
ATOM 1872 C C . ASN A 1 230 ? -36.303 4.468 22.498 1.00 43.22 230 ASN A C 1
ATOM 1874 O O . ASN A 1 230 ? -35.836 5.433 23.102 1.00 43.22 230 ASN A O 1
ATOM 1878 N N . ARG A 1 231 ? -37.607 4.406 22.197 1.00 28.42 231 ARG A N 1
ATOM 1879 C CA . ARG A 1 231 ? -38.574 5.418 22.655 1.00 28.42 231 ARG A CA 1
ATOM 1880 C C . ARG A 1 231 ? -39.517 4.795 23.685 1.00 28.42 231 ARG A C 1
ATOM 1882 O O . ARG A 1 231 ? -40.265 3.892 23.318 1.00 28.42 231 ARG A O 1
ATOM 1889 N N . PRO A 1 232 ? -39.519 5.235 24.957 1.00 33.06 232 PRO A N 1
ATOM 1890 C CA . PRO A 1 232 ? -40.638 4.920 25.826 1.00 33.06 232 PRO A CA 1
ATOM 1891 C C . PRO A 1 232 ? -41.888 5.563 25.217 1.00 33.06 232 PRO A C 1
ATOM 1893 O O . PRO A 1 232 ? -41.887 6.751 24.898 1.00 33.06 232 PRO A O 1
ATOM 1896 N N . ASN A 1 233 ? -42.935 4.760 25.032 1.00 30.41 233 ASN A N 1
ATOM 1897 C CA . ASN A 1 233 ? -44.284 5.246 24.774 1.00 30.41 233 ASN A CA 1
ATOM 1898 C C . ASN A 1 233 ? -44.636 6.274 25.860 1.00 30.41 233 ASN A C 1
ATOM 1900 O O . ASN A 1 233 ? 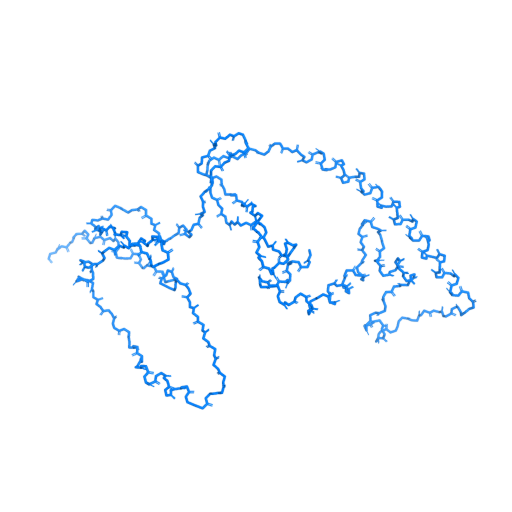-44.888 5.907 27.007 1.00 30.41 233 ASN A O 1
ATOM 1904 N N . SER A 1 234 ? -44.634 7.558 25.509 1.00 29.20 234 SER A N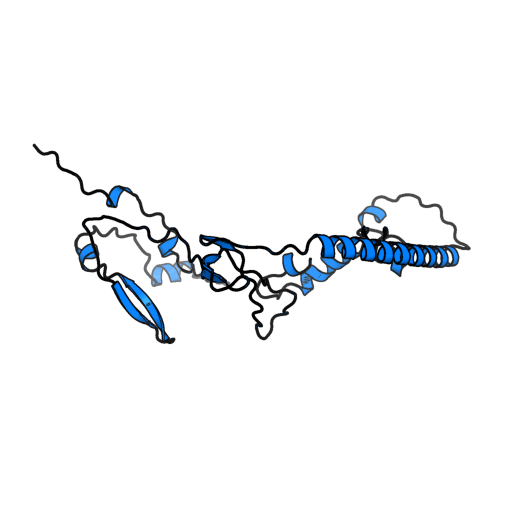 1
ATOM 1905 C CA . SER A 1 234 ? -45.335 8.580 26.275 1.00 29.20 234 SER A CA 1
ATOM 1906 C C . SER A 1 234 ? -46.829 8.343 26.071 1.00 29.20 234 SER A C 1
ATOM 1908 O O . SER A 1 234 ? -47.299 8.302 24.936 1.00 29.20 234 SER A O 1
ATOM 1910 N N . GLY A 1 235 ? -47.514 8.097 27.185 1.00 28.39 235 GLY A N 1
ATOM 1911 C CA . GLY A 1 235 ? -48.853 7.533 27.274 1.00 28.39 235 GLY A CA 1
ATOM 1912 C C . GLY A 1 235 ? -49.958 8.211 26.464 1.00 28.39 235 GLY A C 1
ATOM 1913 O O . GLY A 1 235 ? -49.932 9.402 26.169 1.00 28.39 235 GLY A O 1
ATOM 1914 N N . GLY A 1 236 ? -50.986 7.405 26.228 1.00 23.70 236 GLY A N 1
ATOM 1915 C CA . GLY A 1 236 ? -52.345 7.831 25.944 1.00 23.70 236 GLY A CA 1
ATOM 1916 C C . GLY A 1 236 ? -53.288 6.688 26.308 1.00 23.70 236 GLY A C 1
ATOM 1917 O O . GLY A 1 236 ? -53.533 5.825 25.475 1.00 23.70 236 GLY A O 1
ATOM 1918 N N . CYS A 1 237 ? -53.756 6.653 27.561 1.00 24.55 237 CYS A N 1
ATOM 1919 C CA . CYS A 1 237 ? -55.048 6.031 27.884 1.00 24.55 237 CYS A CA 1
ATOM 1920 C C . CYS A 1 237 ? -56.161 6.903 27.262 1.00 24.55 237 CYS A C 1
ATOM 1922 O O . CYS A 1 237 ? -55.925 8.093 27.015 1.00 24.55 237 CYS A O 1
ATOM 1924 N N . PRO A 1 238 ? -57.344 6.344 26.973 1.00 34.47 238 PRO A N 1
ATOM 1925 C CA . PRO A 1 238 ? -58.284 5.893 28.007 1.00 34.47 238 PRO A CA 1
ATOM 1926 C C . PRO A 1 238 ? -58.334 4.378 28.192 1.00 34.47 238 PRO A C 1
ATOM 1928 O O . PRO A 1 238 ? -58.187 3.649 27.187 1.00 34.47 238 PRO A O 1
#

InterPro domains:
  IPR036397 Ribonuclease H superfamily [G3DSA:3.30.420.10] (1-82)
  IPR043128 Reverse transcriptase/Diguanylate cyclase domain [G3DSA:3.30.70.270] (193-220)
  IPR043502 DNA/RNA polymerase superfamily [SSF56672] (118-225)
  IPR054465 Integrase p58-like, C-terminal domain [PF22938] (130-148)

Sequence (238 aa):
MLSMFVDVEQRNWDTILPFVTFAYNSAKQDTTGFSPFFLVHGRDIETPLDVILPHDTENHADNYVQQLITRAEEARQLAKLHILDAQAADKRRYDERHRPVNYNVGDLVWVFTPVRKVGLSEKLLRRYFGPYRITQRLSDVTYEVQRMLNENAIQPSDSPWSSPVVLVKKKNGEWRFCVDYRRLNKITKKDVYPLPRIDDALDSLAGAKIFSMIDLKSGIFLGPLIGSSNRPNSGGCP

Radius of gyration: 31.62 Å; chains: 1; bounding box: 83×60×80 Å